Protein AF-A0A3B8ULG8-F1 (afdb_monomer)

Foldseek 3Di:
DFQKAWAWDWDDDPPDTDTDIHIDTPQFADADEAFDKAKFWFFDADPVRHTPLAATWIKMKHFHAKEKAQFADPPKDFDDDPDDQQVQADPVNGGGVAFKIKIKTKMKMATQRDPNYPPFKDAQFQKFKFAQDPSRYTDTDGTFGIKDKPADDDPRIHGHDHGGMIMMMTIDMDTPVCLVGFMWIWGDDDPRTPPRRHTYTHTHDRDDD

Sequence (209 aa):
LKTKKIVDNVTNNNESITRTSEIIYENESSVLDIGDEYEIEDEEKDYRGNVDNKNSYKIKEKYIDSYITRTLPEGMFVTFYSGDESDYLSDDKRTFSEKYSYVIVMLELVNESNEESNMTFITPTVMQIGYFNDDNVFTMYDYRRGGLSGAESIKGHVELPIGSKNTVNLCYIIPDELLDRQLVVAGMISEYDKGAPKVPYFKVKMSAE

Secondary structure (DSSP, 8-state):
---EEEEEEEEEETTEEEEEEEEEEGGGEEEEPTT-EEEEEE--B-TTS-B-TTT-EEEEEEEEEEEEESBPPTT-EE-PPTTHHHHTB-TTSSBB-SSEEEEEEEEEEEE---TT----EE-GGGEEEEEE-TTS-EEEEEE--EEEESS-EETTEEE--TT-EEEEEEEEEEEGGGTTS-EEEEEPPPTT-TT--SEEEEE------

pLDDT: mean 75.75, std 17.94, range [32.97, 94.69]

Radius of gyration: 17.82 Å; Cα contacts (8 Å, |Δi|>4): 470; chains: 1; bounding box: 42×39×56 Å

Nearest PDB structures (foldseek):
  4lhu-assembly1_G  TM=2.349E-01  e=3.964E-01  Homo sapiens
  4z7i-assembly2_B  TM=2.668E-01  e=5.159E-01  Homo sapiens
  4k3d-assembly1_H  TM=1.855E-01  e=7.077E-01  Bos taurus
  7v4t-assembly1_A  TM=2.231E-01  e=6.042E-01  Alphavirus M1

Solvent-accessible surface area (backbone atoms only — not comparable to full-atom values): 11667 Å² total; per-residue (Å²): 130,89,52,70,21,43,34,53,47,70,50,82,50,106,85,51,83,46,81,41,75,43,76,46,39,70,93,40,49,38,77,35,52,72,69,39,73,49,75,50,45,34,69,39,58,43,102,86,69,46,80,31,56,43,77,15,41,29,40,38,39,30,35,64,48,46,42,70,38,44,57,63,60,87,93,51,53,69,64,78,65,88,56,75,68,58,75,31,39,42,96,85,68,43,33,37,80,52,69,41,31,36,41,38,40,34,36,37,39,32,26,68,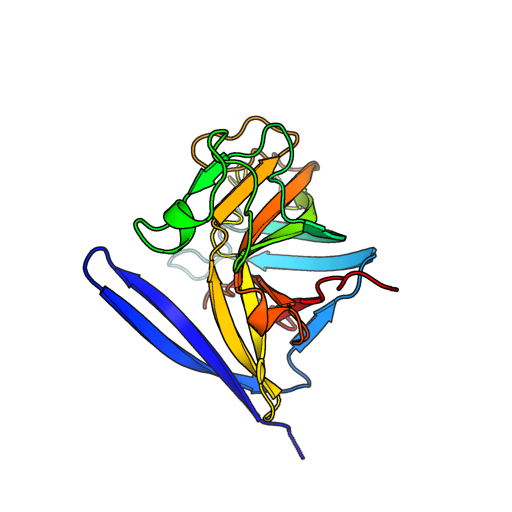31,57,93,66,26,69,60,38,62,48,62,75,70,53,31,30,35,27,31,61,47,100,73,61,24,47,43,68,73,48,60,53,33,27,47,42,58,82,45,74,63,63,94,73,28,39,60,39,43,66,79,34,73,45,46,39,34,40,28,32,82,40,51,53,86,54,70,82,48,70,39,30,37,30,61,66,81,58,100,68,49,48,80,68,77,37,59,51,27,41,51,52,44,69,82,74,132

Mean predicted aligned error: 9.9 Å

Structure (mmCIF, N/CA/C/O backbone):
data_AF-A0A3B8ULG8-F1
#
_entry.id   AF-A0A3B8ULG8-F1
#
loop_
_atom_site.group_PDB
_atom_site.id
_atom_site.type_symbol
_atom_site.label_atom_id
_atom_site.label_alt_id
_atom_site.label_comp_id
_atom_site.label_asym_id
_atom_site.label_entity_id
_atom_site.label_seq_id
_atom_site.pdbx_PDB_ins_code
_atom_site.Cartn_x
_atom_site.Cartn_y
_atom_site.Cartn_z
_atom_site.occupancy
_atom_site.B_iso_or_equiv
_atom_site.auth_seq_id
_atom_site.auth_comp_id
_atom_site.auth_asym_id
_atom_site.auth_atom_id
_atom_site.pdbx_PDB_model_num
ATOM 1 N N . LEU A 1 1 ? -18.765 -20.193 -16.783 1.00 34.84 1 LEU A N 1
ATOM 2 C CA . LEU A 1 1 ? -19.146 -18.832 -17.219 1.00 34.84 1 LEU A CA 1
ATOM 3 C C . LEU A 1 1 ? -17.944 -17.933 -16.963 1.00 34.84 1 LEU A C 1
ATOM 5 O O . LEU A 1 1 ? -17.277 -18.169 -15.970 1.00 34.84 1 LEU A O 1
ATOM 9 N N . LYS A 1 2 ? -17.631 -16.973 -17.843 1.00 36.06 2 LYS A N 1
ATOM 10 C CA . LYS A 1 2 ? -16.636 -15.937 -17.524 1.00 36.06 2 LYS A CA 1
ATOM 11 C C . LYS A 1 2 ? -17.269 -14.997 -16.497 1.00 36.06 2 LYS A C 1
ATOM 13 O O . LYS A 1 2 ? -18.265 -14.351 -16.825 1.00 36.06 2 LYS A O 1
ATOM 18 N N . THR A 1 3 ? -16.761 -14.996 -15.272 1.00 37.34 3 THR A N 1
ATOM 19 C CA . THR A 1 3 ? -17.252 -14.150 -14.179 1.00 37.34 3 THR A CA 1
ATOM 20 C C . THR A 1 3 ? -16.867 -12.709 -14.481 1.00 37.34 3 THR A C 1
ATOM 22 O O . THR A 1 3 ? -15.683 -12.418 -14.616 1.00 37.34 3 THR A O 1
ATOM 25 N N . LYS A 1 4 ? -17.866 -11.844 -14.681 1.00 38.81 4 LYS A N 1
ATOM 26 C CA . LYS A 1 4 ? -17.688 -10.406 -14.912 1.00 38.81 4 LYS A CA 1
ATOM 27 C C . LYS A 1 4 ? -17.509 -9.721 -13.562 1.00 38.81 4 LYS A C 1
ATOM 29 O O . LYS A 1 4 ? -18.311 -9.939 -12.666 1.00 38.81 4 LYS A O 1
ATOM 34 N N . LYS A 1 5 ? -16.515 -8.867 -13.451 1.00 45.03 5 LYS A N 1
ATOM 35 C CA . LYS A 1 5 ? -16.214 -7.996 -12.316 1.00 45.03 5 LYS A CA 1
ATOM 36 C C . LYS A 1 5 ? -16.311 -6.580 -12.841 1.00 45.03 5 LYS A C 1
ATOM 38 O O . LYS A 1 5 ? -16.001 -6.399 -13.998 1.00 45.03 5 LYS A O 1
ATOM 43 N N . ILE A 1 6 ? -16.761 -5.609 -12.062 1.00 40.12 6 ILE A N 1
ATOM 44 C CA . ILE A 1 6 ? -16.705 -4.182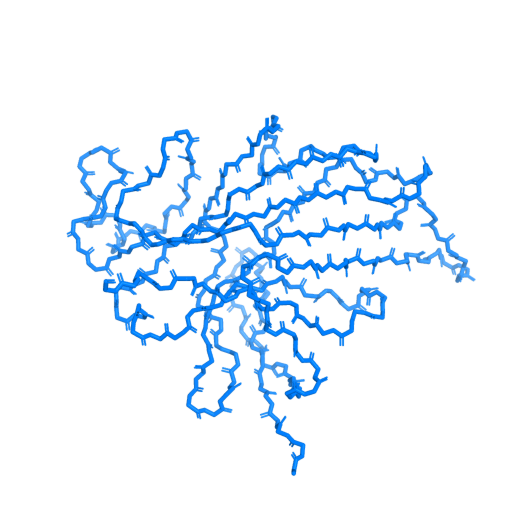 -12.406 1.00 40.12 6 ILE A CA 1
ATOM 45 C C . ILE A 1 6 ? -15.631 -3.511 -11.471 1.00 40.12 6 ILE A C 1
ATOM 47 O O . ILE A 1 6 ? -15.299 -4.119 -10.454 1.00 40.12 6 ILE A O 1
ATOM 51 N N . VAL A 1 7 ? -15.002 -2.368 -11.774 1.00 43.41 7 VAL A N 1
ATOM 52 C CA . VAL A 1 7 ? -13.826 -1.779 -11.091 1.00 43.41 7 VAL A CA 1
ATOM 53 C C . VAL A 1 7 ? -13.917 -0.261 -11.064 1.00 43.41 7 VAL A C 1
ATOM 55 O O . VAL A 1 7 ? -13.602 0.404 -12.035 1.00 43.41 7 VAL A O 1
ATOM 58 N N . ASP A 1 8 ? -14.306 0.343 -9.956 1.00 37.66 8 ASP A N 1
ATOM 59 C CA . ASP A 1 8 ? -14.387 1.805 -9.892 1.00 37.66 8 ASP A CA 1
ATOM 60 C C . ASP A 1 8 ? -13.007 2.504 -9.873 1.00 37.66 8 ASP A C 1
ATOM 62 O O . ASP A 1 8 ? -12.372 2.630 -8.832 1.00 37.66 8 ASP A O 1
ATOM 66 N N . ASN A 1 9 ? -12.561 3.016 -11.019 1.00 42.50 9 ASN A N 1
ATOM 67 C CA . ASN A 1 9 ? -11.494 3.995 -11.172 1.00 42.50 9 ASN A CA 1
ATOM 68 C C . ASN A 1 9 ? -11.933 5.354 -10.631 1.00 42.50 9 ASN A C 1
ATOM 70 O O . ASN A 1 9 ? -13.006 5.860 -10.968 1.00 42.50 9 ASN A O 1
ATOM 74 N N . VAL A 1 10 ? -11.084 5.970 -9.814 1.00 40.50 10 VAL A N 1
ATOM 75 C CA . VAL A 1 10 ? -11.307 7.316 -9.300 1.00 40.50 10 VAL A CA 1
ATOM 76 C C . VAL A 1 10 ? -10.267 8.261 -9.887 1.00 40.50 10 VAL A C 1
ATOM 78 O O . VAL A 1 10 ? -9.064 8.074 -9.721 1.00 40.50 10 VAL A O 1
ATOM 81 N N . THR A 1 11 ? -10.730 9.285 -10.601 1.00 40.97 11 THR A N 1
ATOM 82 C CA . THR A 1 11 ? -9.872 10.374 -11.082 1.00 40.97 11 THR A CA 1
ATOM 83 C C . THR A 1 11 ? -10.035 11.556 -10.136 1.00 40.97 11 THR A C 1
ATOM 85 O O . THR A 1 11 ? -11.148 12.056 -9.943 1.00 40.97 11 THR A O 1
ATOM 88 N N . ASN A 1 12 ? -8.932 11.979 -9.518 1.00 34.16 12 ASN A N 1
ATOM 89 C CA . ASN A 1 12 ? -8.908 13.150 -8.652 1.00 34.16 12 ASN A CA 1
ATOM 90 C C . ASN A 1 12 ? -8.438 14.359 -9.460 1.00 34.16 12 ASN A C 1
ATOM 92 O O . ASN A 1 12 ? -7.248 14.516 -9.727 1.00 34.16 12 ASN A O 1
ATOM 96 N N . ASN A 1 13 ? -9.384 15.212 -9.836 1.00 42.00 13 ASN A N 1
ATOM 97 C CA . ASN A 1 13 ? -9.077 16.542 -10.341 1.00 42.00 13 ASN A CA 1
ATOM 98 C C . ASN A 1 13 ? -9.336 17.512 -9.185 1.00 42.00 13 ASN A C 1
ATOM 100 O O . ASN A 1 13 ? -10.298 17.303 -8.452 1.00 42.00 13 ASN A O 1
ATOM 104 N N . ASN A 1 14 ? -8.527 18.572 -9.044 1.00 43.88 14 ASN A N 1
ATOM 105 C CA . ASN A 1 14 ? -8.512 19.533 -7.916 1.00 43.88 14 ASN A CA 1
ATOM 106 C C . ASN A 1 14 ? -9.874 20.153 -7.495 1.00 43.88 14 ASN A C 1
ATOM 108 O O . ASN A 1 14 ? -9.914 20.937 -6.552 1.00 43.88 14 ASN A O 1
ATOM 112 N N . GLU A 1 15 ? -10.977 19.821 -8.167 1.00 36.66 15 GLU A N 1
ATOM 113 C CA . GLU A 1 15 ? -12.327 20.330 -7.929 1.00 36.66 15 GLU A CA 1
ATOM 114 C C . GLU A 1 15 ? -13.409 19.236 -7.751 1.00 36.66 15 GLU A C 1
ATOM 116 O O . GLU A 1 15 ? -14.497 19.558 -7.277 1.00 36.66 15 GLU A O 1
ATOM 121 N N . SER A 1 16 ? -13.169 17.954 -8.084 1.00 32.97 16 SER A N 1
ATOM 122 C CA . SER A 1 16 ? -14.157 16.875 -7.854 1.00 32.97 16 SER A CA 1
ATOM 123 C C . SER A 1 16 ? -13.584 15.452 -7.953 1.00 32.97 16 SER A C 1
ATOM 125 O O . SER A 1 16 ? -12.666 15.182 -8.728 1.00 32.97 16 SER A O 1
ATOM 127 N N . ILE A 1 17 ? -14.184 14.529 -7.191 1.00 41.81 17 ILE A N 1
ATOM 128 C CA . ILE A 1 17 ? -13.933 13.082 -7.262 1.00 41.81 17 ILE A CA 1
ATOM 129 C C . ILE A 1 17 ? -14.889 12.486 -8.302 1.00 41.81 17 ILE A C 1
ATOM 131 O O . ILE A 1 17 ? -16.102 12.476 -8.086 1.00 41.81 17 ILE A O 1
ATOM 135 N N . THR A 1 18 ? -14.361 11.963 -9.409 1.00 33.53 18 THR A N 1
ATOM 136 C CA . THR A 1 18 ? -15.160 11.203 -10.388 1.00 33.53 18 THR A CA 1
ATOM 137 C C . THR A 1 18 ? -14.935 9.707 -10.165 1.00 33.53 18 THR A C 1
ATOM 139 O O . THR A 1 18 ? -13.788 9.277 -10.181 1.00 33.53 18 THR A O 1
ATOM 142 N N . ARG A 1 19 ? -16.005 8.927 -9.939 1.00 42.66 19 ARG A N 1
ATOM 143 C CA . ARG A 1 19 ? -15.983 7.453 -9.793 1.00 42.66 19 ARG A CA 1
ATOM 144 C C . ARG A 1 19 ? -16.428 6.800 -11.111 1.00 42.66 19 ARG A C 1
ATOM 146 O O . ARG A 1 19 ? -17.481 7.166 -11.628 1.00 42.66 19 ARG A O 1
ATOM 153 N N . THR A 1 20 ? -15.654 5.865 -11.657 1.00 41.06 20 THR A N 1
ATOM 154 C CA . THR A 1 20 ? -15.884 5.227 -12.970 1.00 41.06 20 THR A CA 1
ATOM 155 C C . THR A 1 20 ? -15.655 3.723 -12.926 1.00 41.06 20 THR A C 1
ATOM 157 O O . THR A 1 20 ? -14.534 3.307 -12.728 1.00 41.06 20 THR A O 1
ATOM 160 N N . SER A 1 21 ? -16.661 2.896 -13.187 1.00 42.59 21 SER A N 1
ATOM 161 C CA . SER A 1 21 ? -16.566 1.433 -13.080 1.00 42.59 21 SER A CA 1
ATOM 162 C C . SER A 1 21 ? -16.027 0.750 -14.369 1.00 42.59 21 SER A C 1
ATOM 164 O O . SER A 1 21 ? -16.680 0.780 -15.405 1.00 42.59 21 SER A O 1
ATOM 166 N N . GLU A 1 22 ? -14.849 0.124 -14.336 1.00 46.97 22 GLU A N 1
ATOM 167 C CA . GLU A 1 22 ? -14.191 -0.747 -15.338 1.00 46.97 22 GLU A CA 1
ATOM 168 C C . GLU A 1 22 ? -14.647 -2.213 -15.197 1.00 46.97 22 GLU A C 1
ATOM 170 O O . GLU A 1 22 ? -15.422 -2.460 -14.311 1.00 46.97 22 GLU A O 1
ATOM 175 N N . ILE A 1 23 ? -14.311 -3.193 -16.049 1.00 49.47 23 ILE A N 1
ATOM 176 C CA . ILE A 1 23 ? -14.718 -4.604 -15.870 1.00 49.47 23 ILE A CA 1
ATOM 177 C C . ILE A 1 23 ? -13.501 -5.538 -15.771 1.00 49.47 23 ILE A C 1
ATOM 179 O O . ILE A 1 23 ? -12.743 -5.600 -16.725 1.00 49.47 23 ILE A O 1
ATOM 183 N N . ILE A 1 24 ? -13.336 -6.309 -14.685 1.00 51.69 24 ILE A N 1
ATOM 184 C CA . ILE A 1 24 ? -12.311 -7.371 -14.551 1.00 51.69 24 ILE A CA 1
ATOM 185 C C . ILE A 1 24 ? -12.944 -8.754 -14.778 1.00 51.69 24 ILE A C 1
ATOM 187 O O . ILE A 1 24 ? -14.145 -8.938 -14.627 1.00 51.69 24 ILE A O 1
ATOM 191 N N . TYR A 1 25 ? -12.179 -9.774 -15.135 1.00 49.75 25 TYR A N 1
ATOM 192 C CA . TYR A 1 25 ? -12.651 -11.159 -15.057 1.00 49.75 25 TYR A CA 1
ATOM 193 C C . TYR A 1 25 ? -11.848 -11.944 -14.003 1.00 49.75 25 TYR A C 1
ATOM 195 O O . TYR A 1 25 ? -10.688 -11.639 -13.761 1.00 49.75 25 TYR A O 1
ATOM 203 N N . GLU A 1 26 ? -12.424 -12.956 -13.337 1.00 45.62 26 GLU A N 1
ATOM 204 C CA . GLU A 1 26 ? -11.723 -13.765 -12.298 1.00 45.62 26 GLU A CA 1
ATOM 205 C C . GLU A 1 26 ? -10.384 -14.349 -12.786 1.00 45.62 26 GLU A C 1
ATOM 207 O O . GLU A 1 26 ? -9.417 -14.479 -12.041 1.00 45.62 26 GLU A O 1
ATOM 212 N N . ASN A 1 27 ? -10.311 -14.673 -14.073 1.00 42.31 27 ASN A N 1
ATOM 213 C CA . ASN A 1 27 ? -9.114 -15.152 -14.754 1.00 42.31 27 ASN A CA 1
ATOM 214 C C . ASN A 1 27 ? -8.073 -14.049 -15.043 1.00 42.31 27 ASN A C 1
ATOM 216 O O . ASN A 1 27 ? -6.985 -14.388 -15.502 1.00 42.31 27 ASN A O 1
ATOM 220 N N . GLU A 1 28 ? -8.382 -12.787 -14.746 1.00 49.41 28 GLU A N 1
ATOM 221 C CA . GLU A 1 28 ? -7.594 -11.566 -14.982 1.00 49.41 28 GLU A CA 1
ATOM 222 C C . GLU A 1 28 ? -7.218 -10.838 -13.673 1.00 49.41 28 GLU A C 1
ATOM 224 O O . GLU A 1 28 ? -6.620 -9.772 -13.716 1.00 49.41 28 GLU A O 1
ATOM 229 N N . SER A 1 29 ? -7.522 -11.399 -12.493 1.00 56.12 29 SER A N 1
ATOM 230 C CA . SER A 1 29 ? -7.038 -10.887 -11.197 1.00 56.12 29 SER A CA 1
ATOM 231 C C . SER A 1 29 ? -6.194 -11.925 -10.457 1.00 56.12 29 SER A C 1
ATOM 233 O O . SER A 1 29 ? -6.584 -13.091 -10.394 1.00 56.12 29 SER A O 1
ATOM 235 N N . SER A 1 30 ? -5.065 -11.505 -9.882 1.00 64.75 30 SER A N 1
ATOM 236 C CA . SER A 1 30 ? -4.257 -12.320 -8.970 1.00 64.75 30 SER A CA 1
ATOM 237 C C . SER A 1 30 ? -4.507 -11.798 -7.566 1.00 64.75 30 SER A C 1
ATOM 239 O O . SER A 1 30 ? -4.044 -10.715 -7.221 1.00 64.75 30 SER A O 1
ATOM 241 N N . VAL A 1 31 ? -5.274 -12.538 -6.767 1.00 73.25 31 VAL A N 1
ATOM 242 C CA . VAL A 1 31 ? -5.298 -12.294 -5.322 1.00 73.25 31 VAL A CA 1
ATOM 243 C C . VAL A 1 31 ? -4.016 -12.895 -4.767 1.00 73.25 31 VAL A C 1
ATOM 245 O O . VAL A 1 31 ? -3.783 -14.086 -4.955 1.00 73.25 31 VAL A O 1
ATOM 248 N N . LEU A 1 32 ? -3.180 -12.050 -4.174 1.00 75.31 32 LEU A N 1
ATOM 249 C CA . LEU A 1 32 ? -1.870 -12.407 -3.649 1.00 75.31 32 LEU A CA 1
ATOM 250 C C . LEU A 1 32 ? -1.957 -12.545 -2.133 1.00 75.31 32 LEU A C 1
ATOM 252 O O . LEU A 1 32 ? -2.458 -11.647 -1.442 1.00 75.31 32 LEU A O 1
ATOM 256 N N . ASP A 1 33 ? -1.459 -13.666 -1.634 1.00 82.38 33 ASP A N 1
ATOM 257 C CA . ASP A 1 33 ? -1.311 -13.940 -0.213 1.00 82.38 33 ASP A CA 1
ATOM 258 C C . ASP A 1 33 ? 0.067 -13.467 0.283 1.00 82.38 33 ASP A C 1
ATOM 260 O O . ASP A 1 33 ? 0.973 -13.126 -0.483 1.00 82.38 33 ASP A O 1
ATOM 264 N N . ILE A 1 34 ? 0.231 -13.411 1.604 1.00 85.06 34 ILE A N 1
ATOM 265 C CA . ILE A 1 34 ? 1.506 -13.041 2.221 1.00 85.06 34 ILE A CA 1
ATOM 266 C C . ILE A 1 34 ? 2.615 -13.997 1.758 1.00 85.06 34 ILE A C 1
ATOM 268 O O . ILE A 1 34 ? 2.506 -15.215 1.897 1.00 85.06 34 ILE A O 1
ATOM 272 N N . GLY A 1 35 ? 3.716 -13.421 1.282 1.00 82.69 35 GLY A N 1
ATOM 273 C CA . GLY A 1 35 ? 4.875 -14.117 0.737 1.00 82.69 35 GLY A CA 1
ATOM 274 C C . GLY A 1 35 ? 4.920 -14.135 -0.789 1.00 82.69 35 GLY A C 1
ATOM 275 O O . GLY A 1 35 ? 6.006 -14.362 -1.331 1.00 82.69 35 GLY A O 1
ATOM 276 N N . ASP A 1 36 ? 3.799 -13.861 -1.461 1.00 83.88 36 ASP A N 1
ATOM 277 C CA . ASP A 1 36 ? 3.734 -13.825 -2.919 1.00 83.88 36 ASP A CA 1
ATOM 278 C C . ASP A 1 36 ? 4.517 -12.642 -3.499 1.00 83.88 36 ASP A C 1
ATOM 280 O O . ASP A 1 36 ? 4.688 -11.587 -2.877 1.00 83.88 36 ASP A O 1
ATOM 284 N N . GLU A 1 37 ? 4.990 -12.837 -4.728 1.00 83.69 37 GLU A N 1
ATOM 285 C CA . GLU A 1 37 ? 5.768 -11.865 -5.487 1.00 83.69 37 GLU A CA 1
ATOM 286 C C . GLU A 1 37 ? 5.020 -11.491 -6.770 1.00 83.69 37 GLU A C 1
ATOM 288 O O . GLU A 1 37 ? 4.382 -12.330 -7.412 1.00 83.69 37 GLU A O 1
ATOM 293 N N . TYR A 1 38 ? 5.113 -10.223 -7.146 1.00 79.44 38 TYR A N 1
ATOM 294 C CA . TYR A 1 38 ? 4.516 -9.649 -8.340 1.00 79.44 38 TYR A CA 1
ATOM 295 C C . TYR A 1 38 ? 5.533 -8.768 -9.057 1.00 79.44 38 TYR A C 1
ATOM 297 O O . TYR A 1 38 ? 6.438 -8.216 -8.439 1.00 79.44 38 TYR A O 1
ATOM 305 N N . GLU A 1 39 ? 5.400 -8.648 -10.370 1.00 81.75 39 GLU A N 1
ATOM 306 C CA . GLU A 1 39 ? 6.287 -7.837 -11.192 1.00 81.75 39 GLU A CA 1
ATOM 307 C C . GLU A 1 39 ? 5.452 -6.837 -11.988 1.00 81.75 39 GLU A C 1
ATOM 309 O O . GLU A 1 39 ? 4.480 -7.213 -12.647 1.00 81.75 39 GLU A O 1
ATOM 314 N N . ILE A 1 40 ? 5.838 -5.567 -11.898 1.00 78.31 40 ILE A N 1
ATOM 315 C CA . ILE A 1 40 ? 5.293 -4.464 -12.682 1.00 78.31 40 ILE A CA 1
ATOM 316 C C . ILE A 1 40 ? 6.354 -4.078 -13.705 1.00 78.31 40 ILE A C 1
ATOM 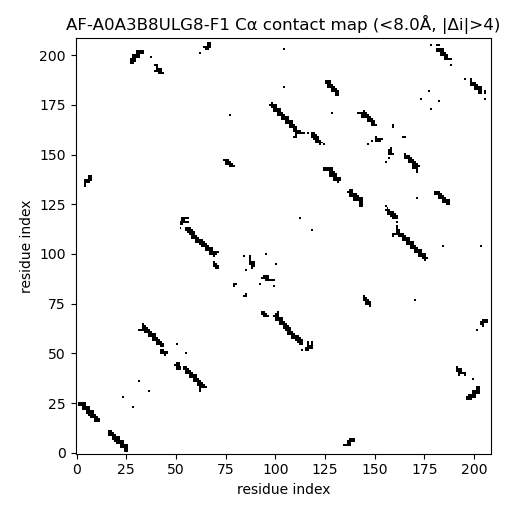318 O O . ILE A 1 40 ? 7.484 -3.756 -13.332 1.00 78.31 40 ILE A O 1
ATOM 322 N N . GLU A 1 41 ? 5.982 -4.081 -14.979 1.00 80.19 41 GLU A N 1
ATOM 323 C CA . GLU A 1 41 ? 6.838 -3.651 -16.079 1.00 80.19 41 GLU A CA 1
ATOM 324 C C . GLU A 1 41 ? 6.082 -2.653 -16.961 1.00 80.19 41 GLU A C 1
ATOM 326 O O . GLU A 1 41 ? 4.939 -2.890 -17.361 1.00 80.19 41 GLU A O 1
ATOM 331 N N . ASP A 1 42 ? 6.740 -1.541 -17.268 1.00 79.00 42 ASP A N 1
ATOM 332 C CA . ASP A 1 42 ? 6.273 -0.540 -18.219 1.00 79.00 42 ASP A CA 1
ATOM 333 C C . ASP A 1 42 ? 7.353 -0.299 -19.274 1.00 79.00 42 ASP A C 1
ATOM 335 O O . ASP A 1 42 ? 8.532 -0.100 -18.961 1.00 79.00 42 ASP A O 1
ATOM 339 N N . GLU A 1 43 ? 6.936 -0.328 -20.537 1.00 83.44 43 GLU A N 1
ATOM 340 C CA . GLU A 1 43 ? 7.799 -0.106 -21.695 1.00 83.44 43 GLU A CA 1
ATOM 341 C C . GLU A 1 43 ? 7.289 1.118 -22.447 1.00 83.44 43 GLU A C 1
ATOM 343 O O . GLU A 1 43 ? 6.465 1.018 -23.367 1.00 83.44 43 GLU A O 1
ATOM 348 N N . GLU A 1 44 ? 7.804 2.282 -22.062 1.00 82.44 44 GLU A N 1
ATOM 349 C CA . GLU A 1 44 ? 7.468 3.529 -22.729 1.00 82.44 44 GLU A CA 1
ATOM 350 C C . GLU A 1 44 ? 8.017 3.520 -24.159 1.00 82.44 44 GLU A C 1
ATOM 352 O O . GLU A 1 44 ? 9.096 2.989 -24.442 1.00 82.44 44 GLU A O 1
ATOM 357 N N . LYS A 1 45 ? 7.266 4.110 -25.092 1.00 84.31 45 LYS A N 1
ATOM 358 C CA . LYS A 1 45 ? 7.691 4.255 -26.485 1.00 84.31 45 LYS A CA 1
ATOM 359 C C . LYS A 1 45 ? 7.818 5.716 -26.862 1.00 84.31 45 LYS A C 1
ATOM 361 O O . LYS A 1 45 ? 6.941 6.524 -26.571 1.00 84.31 45 LYS A O 1
ATOM 366 N N . ASP A 1 46 ? 8.880 6.033 -27.592 1.00 84.62 46 ASP A N 1
ATOM 367 C CA . ASP A 1 46 ? 9.057 7.348 -28.188 1.00 84.62 46 ASP A CA 1
ATOM 368 C C . ASP A 1 46 ? 7.989 7.627 -29.268 1.00 84.62 46 ASP A C 1
ATOM 370 O O . ASP A 1 46 ? 7.246 6.752 -29.723 1.00 84.62 46 ASP A O 1
ATOM 374 N N . TYR A 1 47 ? 7.945 8.868 -29.758 1.00 83.56 47 TYR A N 1
ATOM 375 C CA . TYR A 1 47 ? 7.015 9.284 -30.818 1.00 83.56 47 TYR A CA 1
ATOM 376 C C . TYR A 1 47 ? 7.190 8.535 -32.156 1.00 83.56 47 TYR A C 1
ATOM 378 O O . TYR A 1 47 ? 6.385 8.714 -33.072 1.00 83.56 47 TYR A O 1
ATOM 386 N N . ARG A 1 48 ? 8.256 7.740 -32.311 1.00 88.69 48 ARG A N 1
ATOM 387 C CA . ARG A 1 48 ? 8.538 6.899 -33.484 1.00 88.69 48 ARG A CA 1
ATOM 388 C C . ARG A 1 48 ? 8.177 5.431 -33.240 1.00 88.69 48 ARG A C 1
ATOM 390 O O . ARG A 1 48 ? 8.297 4.633 -34.168 1.00 88.69 48 ARG A O 1
ATOM 397 N N . GLY A 1 49 ? 7.722 5.083 -32.036 1.00 85.44 49 GLY A N 1
ATOM 398 C CA . GLY A 1 49 ? 7.354 3.731 -31.631 1.00 85.44 49 GLY A CA 1
ATOM 399 C C . GLY A 1 49 ? 8.529 2.856 -31.187 1.00 85.44 49 GLY A C 1
ATOM 400 O O . GLY A 1 49 ? 8.329 1.650 -31.028 1.00 85.44 49 GLY A O 1
ATOM 401 N N . ASN A 1 50 ? 9.728 3.418 -31.001 1.00 89.56 50 ASN A N 1
ATOM 402 C CA . AS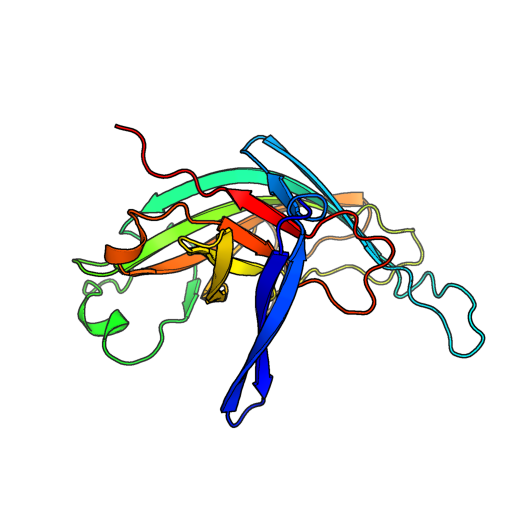N A 1 50 ? 10.860 2.693 -30.414 1.00 89.56 50 ASN A CA 1
ATOM 403 C C . ASN A 1 50 ? 10.750 2.709 -28.894 1.00 89.56 50 ASN A C 1
ATOM 405 O O . ASN A 1 50 ? 10.225 3.665 -28.334 1.00 89.56 50 ASN A O 1
ATOM 409 N N . VAL A 1 51 ? 11.294 1.688 -28.236 1.00 87.50 51 VAL A N 1
ATOM 410 C CA . VAL A 1 51 ? 11.359 1.652 -26.771 1.00 87.50 51 VAL A CA 1
ATOM 411 C C . VAL A 1 51 ? 12.209 2.815 -26.260 1.00 87.50 51 VAL A C 1
ATOM 413 O O . VAL A 1 51 ? 13.353 2.991 -26.685 1.00 87.50 51 VAL A O 1
ATOM 416 N N . ASP A 1 52 ? 11.640 3.596 -25.349 1.00 88.00 52 ASP A N 1
ATOM 417 C CA . ASP A 1 52 ? 12.344 4.589 -24.554 1.00 88.00 52 ASP A CA 1
ATOM 418 C C . ASP A 1 52 ? 12.810 3.943 -23.245 1.00 88.00 52 ASP A C 1
ATOM 420 O O . ASP A 1 52 ? 12.116 3.943 -22.223 1.00 88.00 52 ASP A O 1
ATOM 424 N N . ASN A 1 53 ? 14.020 3.381 -23.277 1.00 87.25 53 ASN A N 1
ATOM 425 C CA . ASN A 1 53 ? 14.629 2.720 -22.120 1.00 87.25 53 ASN A CA 1
ATOM 426 C C . ASN A 1 53 ? 14.741 3.639 -20.895 1.00 87.25 53 ASN A C 1
ATOM 428 O O . ASN A 1 53 ? 14.766 3.140 -19.770 1.00 87.25 53 ASN A O 1
ATOM 432 N N . LYS A 1 54 ? 14.811 4.962 -21.101 1.00 89.31 54 LYS A N 1
ATOM 433 C CA . LYS A 1 54 ? 14.997 5.929 -20.015 1.00 89.31 54 LYS A CA 1
ATOM 434 C C . LYS A 1 54 ? 13.763 6.089 -19.148 1.00 89.31 54 LYS A C 1
ATOM 436 O O . LYS A 1 54 ? 13.908 6.357 -17.957 1.00 89.31 54 LYS A O 1
ATOM 441 N N . ASN A 1 55 ? 12.582 5.953 -19.736 1.00 84.12 55 ASN A N 1
ATOM 442 C CA . ASN A 1 55 ? 11.328 6.096 -19.002 1.00 84.12 55 ASN A CA 1
ATOM 443 C C . ASN A 1 55 ? 10.671 4.738 -18.712 1.00 84.12 55 ASN A C 1
ATOM 445 O O . ASN A 1 55 ? 9.857 4.639 -17.802 1.00 84.12 55 ASN A O 1
ATOM 449 N N . SER A 1 56 ? 11.099 3.679 -19.406 1.00 85.31 56 SER A N 1
ATOM 450 C CA . SER A 1 56 ? 10.720 2.301 -19.084 1.00 85.31 56 SER A CA 1
ATOM 451 C C . SER A 1 56 ? 11.226 1.886 -17.696 1.00 85.31 56 SER A C 1
ATOM 453 O O . SER A 1 56 ? 12.334 2.259 -17.281 1.00 85.31 56 SER A O 1
ATOM 455 N N . TYR A 1 57 ? 10.446 1.067 -16.991 1.00 86.00 57 TYR A N 1
ATOM 456 C CA . TYR A 1 57 ? 10.792 0.581 -15.656 1.00 86.00 57 TYR A CA 1
ATOM 457 C C . TYR A 1 57 ? 10.332 -0.856 -15.414 1.00 86.00 57 TYR A C 1
ATOM 459 O O . TYR A 1 57 ? 9.397 -1.353 -16.037 1.00 86.00 57 TYR A O 1
ATOM 467 N N . LYS A 1 58 ? 10.996 -1.514 -14.461 1.00 87.69 58 LYS A N 1
ATOM 468 C CA . LYS A 1 58 ? 10.637 -2.842 -13.966 1.00 87.69 58 LYS A CA 1
ATOM 469 C C . LYS A 1 58 ? 10.823 -2.898 -12.454 1.00 87.69 58 LYS A C 1
ATOM 471 O O . LYS A 1 58 ? 11.940 -2.756 -11.952 1.00 87.69 58 LYS A O 1
ATOM 476 N N . ILE A 1 59 ? 9.728 -3.096 -11.729 1.00 86.38 59 ILE A N 1
ATOM 477 C CA . ILE A 1 59 ? 9.707 -3.187 -10.268 1.00 86.38 59 ILE A CA 1
ATOM 478 C C . ILE A 1 59 ? 9.161 -4.548 -9.867 1.00 86.38 59 ILE A C 1
ATOM 480 O O . ILE A 1 59 ? 8.064 -4.939 -10.263 1.00 86.38 59 ILE A O 1
ATOM 484 N N . LYS A 1 60 ? 9.916 -5.250 -9.028 1.00 87.50 60 LYS A N 1
ATOM 485 C CA . LYS A 1 60 ? 9.450 -6.465 -8.375 1.00 87.50 60 LYS A CA 1
ATOM 486 C C . LYS A 1 60 ? 8.952 -6.129 -6.976 1.00 87.50 60 LYS A C 1
ATOM 488 O O . LYS A 1 60 ? 9.676 -5.532 -6.183 1.00 87.50 60 LYS A O 1
ATOM 493 N N . GLU A 1 61 ? 7.731 -6.539 -6.674 1.00 86.44 61 GLU A N 1
ATOM 494 C CA . GLU A 1 61 ? 7.074 -6.349 -5.388 1.00 86.44 61 GLU A CA 1
ATOM 495 C C . GLU A 1 61 ? 6.895 -7.690 -4.685 1.00 86.44 61 GLU A C 1
ATOM 497 O O . GLU A 1 61 ? 6.511 -8.686 -5.293 1.00 86.44 61 GLU A O 1
ATOM 502 N N . LYS A 1 62 ? 7.138 -7.723 -3.382 1.00 88.25 62 LYS A N 1
ATOM 503 C CA . LYS A 1 62 ? 6.859 -8.875 -2.533 1.00 88.25 62 LYS A CA 1
ATOM 504 C C . LYS A 1 62 ? 5.942 -8.466 -1.404 1.00 88.25 62 LYS A C 1
ATOM 506 O O . LYS A 1 62 ? 6.253 -7.535 -0.657 1.00 88.25 62 LYS A O 1
ATOM 511 N N . TYR A 1 63 ? 4.847 -9.197 -1.244 1.00 89.00 63 TYR A N 1
ATOM 512 C CA . TYR A 1 63 ? 3.924 -8.967 -0.149 1.00 89.00 63 TYR A CA 1
ATOM 513 C C . TYR A 1 63 ? 4.483 -9.562 1.142 1.00 89.00 63 TYR A C 1
ATOM 515 O O . TYR A 1 63 ? 4.548 -10.778 1.297 1.00 89.00 63 TYR A O 1
ATOM 523 N N . ILE A 1 64 ? 4.934 -8.712 2.065 1.00 92.44 64 ILE A N 1
ATOM 524 C CA . ILE A 1 64 ? 5.649 -9.162 3.263 1.00 92.44 64 ILE A CA 1
ATOM 525 C C . ILE A 1 64 ? 4.692 -9.564 4.374 1.00 92.44 64 ILE A C 1
ATOM 527 O O . ILE A 1 64 ? 4.853 -10.642 4.935 1.00 92.44 64 ILE A O 1
ATOM 531 N N . ASP A 1 65 ? 3.743 -8.695 4.718 1.00 93.69 65 ASP A N 1
ATOM 532 C CA . ASP A 1 65 ? 2.749 -8.934 5.766 1.00 93.69 65 ASP A CA 1
ATOM 533 C C . ASP A 1 65 ? 1.708 -7.801 5.762 1.00 93.69 65 ASP A C 1
ATOM 535 O O . ASP A 1 65 ? 1.873 -6.764 5.110 1.00 93.69 65 ASP A O 1
ATOM 539 N N . SER A 1 66 ? 0.634 -7.968 6.524 1.00 93.56 66 SER A N 1
ATOM 540 C CA . SER A 1 66 ? -0.281 -6.879 6.859 1.00 93.56 66 SER A CA 1
ATOM 541 C C . SER A 1 66 ? -0.946 -7.103 8.207 1.00 93.56 66 SER A C 1
ATOM 543 O O . SER A 1 66 ? -0.984 -8.221 8.718 1.00 93.56 66 SER A O 1
ATOM 545 N N . TYR A 1 67 ? -1.471 -6.033 8.793 1.00 93.69 67 TYR A N 1
ATOM 546 C CA . TYR A 1 67 ? -2.208 -6.114 10.047 1.00 93.69 67 TYR A CA 1
ATOM 547 C C . TYR A 1 67 ? -3.135 -4.915 10.236 1.00 93.69 67 TYR A C 1
ATOM 549 O O . TYR A 1 67 ? -2.967 -3.861 9.619 1.00 93.69 67 TYR A O 1
ATOM 557 N N . ILE A 1 68 ? -4.102 -5.088 11.135 1.00 94.50 68 ILE A N 1
ATOM 558 C CA . ILE A 1 68 ? -5.040 -4.053 11.565 1.00 94.50 68 ILE A CA 1
ATOM 559 C C . I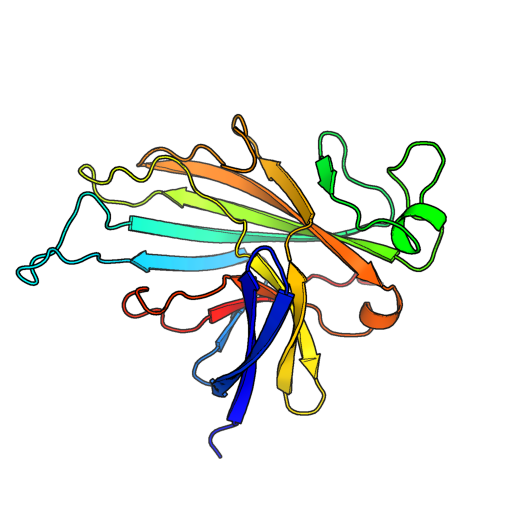LE A 1 68 ? -4.634 -3.594 12.969 1.00 94.50 68 ILE A C 1
ATOM 561 O O . ILE A 1 68 ? -4.311 -4.413 13.829 1.00 94.50 68 ILE A O 1
ATOM 565 N N . THR A 1 69 ? -4.632 -2.287 13.211 1.00 94.69 69 THR A N 1
ATOM 566 C CA . THR A 1 69 ? -4.319 -1.697 14.520 1.00 94.69 69 THR A CA 1
ATOM 567 C C . THR A 1 69 ? -5.139 -0.436 14.748 1.00 94.69 69 THR A C 1
ATOM 569 O O . THR A 1 69 ? -5.442 0.291 13.810 1.00 94.69 69 THR A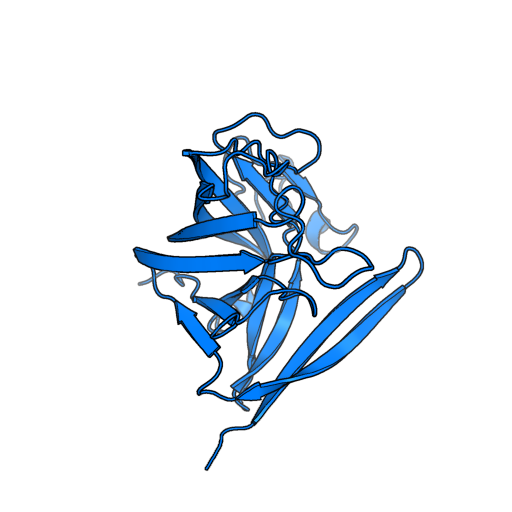 O 1
ATOM 572 N N . ARG A 1 70 ? -5.459 -0.121 16.004 1.00 94.12 70 ARG A N 1
ATOM 573 C CA . ARG A 1 70 ? -6.050 1.178 16.361 1.00 94.12 70 ARG A CA 1
ATOM 574 C C . ARG A 1 70 ? -5.015 2.265 16.615 1.00 94.12 70 ARG A C 1
ATOM 576 O O . ARG A 1 70 ? -5.378 3.432 16.631 1.00 94.12 70 ARG A O 1
ATOM 583 N N . THR A 1 71 ? -3.745 1.904 16.787 1.00 93.81 71 THR A N 1
ATOM 584 C CA . THR A 1 71 ? -2.658 2.850 17.063 1.00 93.81 71 THR A CA 1
ATOM 585 C C . THR A 1 71 ? -1.707 2.917 15.880 1.00 93.81 71 THR A C 1
ATOM 587 O O . THR A 1 71 ? -1.154 1.898 15.460 1.00 93.81 71 THR A O 1
ATOM 590 N N . LEU A 1 72 ? -1.491 4.128 15.372 1.00 90.94 72 LEU A N 1
ATOM 591 C CA . LEU A 1 72 ? -0.590 4.404 14.266 1.00 90.94 72 LEU A CA 1
ATOM 592 C C . LEU A 1 72 ? 0.848 3.984 14.626 1.00 90.94 72 LEU A C 1
ATOM 594 O O . LEU A 1 72 ? 1.358 4.433 15.663 1.00 90.94 72 LEU A O 1
ATOM 598 N N . PRO A 1 73 ? 1.543 3.198 13.781 1.00 88.94 73 PRO A N 1
ATOM 599 C CA . PRO A 1 73 ? 2.929 2.801 14.027 1.00 88.94 73 PRO A CA 1
ATOM 600 C C . PRO A 1 73 ? 3.878 3.994 14.174 1.00 88.94 73 PRO A C 1
ATOM 602 O O . PRO A 1 73 ? 3.736 5.013 13.487 1.00 88.94 73 PRO A O 1
ATOM 605 N N . GLU A 1 74 ? 4.842 3.888 15.089 1.00 86.44 74 GLU A N 1
ATOM 606 C CA . GLU A 1 74 ? 5.836 4.938 15.348 1.00 86.44 74 GLU A CA 1
ATOM 607 C C . GLU A 1 74 ? 6.576 5.357 14.064 1.00 86.44 74 GLU A C 1
ATOM 609 O O . GLU A 1 74 ? 6.818 4.545 13.174 1.00 86.44 74 GLU A O 1
ATOM 614 N N . GLY A 1 75 ? 6.877 6.652 13.934 1.00 82.94 75 GLY A N 1
ATOM 615 C CA . GLY A 1 75 ? 7.546 7.217 12.754 1.00 82.94 75 GLY A CA 1
ATOM 616 C C . GLY A 1 75 ? 6.661 7.386 11.513 1.00 82.94 75 GLY A C 1
ATOM 617 O O . GLY A 1 75 ? 7.064 8.066 10.573 1.00 82.94 75 GLY A O 1
ATOM 618 N N . MET A 1 76 ? 5.448 6.826 11.500 1.00 84.75 76 MET A N 1
ATOM 619 C CA . MET A 1 76 ? 4.518 6.980 10.385 1.00 84.75 76 MET A CA 1
ATOM 620 C C . MET A 1 76 ? 3.751 8.308 10.456 1.00 84.75 76 MET A C 1
ATOM 622 O O . MET A 1 76 ? 3.317 8.735 11.530 1.00 84.75 76 MET A O 1
ATOM 626 N N . PHE A 1 77 ? 3.547 8.926 9.290 1.00 79.56 77 PHE A N 1
ATOM 627 C CA . PHE A 1 77 ? 2.733 10.130 9.109 1.00 79.56 77 PHE A CA 1
ATOM 628 C C . PHE A 1 77 ? 1.535 9.821 8.213 1.00 79.56 77 PHE A C 1
ATOM 630 O O . PHE A 1 77 ? 1.686 9.170 7.178 1.00 79.56 77 PHE A O 1
ATOM 637 N N . VAL A 1 78 ? 0.353 10.295 8.612 1.00 81.75 78 VAL A N 1
ATOM 638 C CA . VAL A 1 78 ? -0.924 10.020 7.940 1.00 81.75 78 VAL A CA 1
ATOM 639 C C . VAL A 1 78 ? -1.700 11.315 7.733 1.00 81.75 78 VAL A C 1
ATOM 641 O O . VAL A 1 78 ? -1.695 12.196 8.592 1.00 81.75 78 VAL A O 1
ATOM 644 N N . THR A 1 79 ? -2.364 11.423 6.584 1.00 80.62 79 THR A N 1
ATOM 645 C CA . THR A 1 79 ? -3.307 12.507 6.290 1.00 80.62 79 THR A CA 1
ATOM 646 C C . THR A 1 79 ? -4.725 12.074 6.652 1.00 80.62 79 THR A C 1
ATOM 648 O O . THR A 1 79 ? -5.276 11.160 6.036 1.00 80.62 79 THR A O 1
ATOM 651 N N . PHE A 1 80 ? -5.315 12.759 7.627 1.00 80.62 80 PHE A N 1
ATOM 652 C CA . PHE A 1 80 ? -6.709 12.584 8.034 1.00 80.62 80 PHE A CA 1
ATOM 653 C C . PHE A 1 80 ? -7.614 13.490 7.197 1.00 80.62 80 PHE A C 1
ATOM 655 O O . PHE A 1 80 ? -7.248 14.640 6.926 1.00 80.62 80 PHE A O 1
ATOM 662 N N . TYR A 1 81 ? -8.790 13.006 6.799 1.00 74.56 81 TYR A N 1
ATOM 663 C CA . TYR A 1 81 ? -9.815 13.899 6.262 1.00 74.56 81 TYR A CA 1
ATOM 664 C C . TYR A 1 81 ? -10.490 14.620 7.437 1.00 74.56 81 TYR A C 1
ATOM 666 O O . TYR A 1 81 ? -10.737 14.039 8.490 1.00 74.56 81 TYR A O 1
ATOM 674 N N . SER A 1 82 ? -10.718 15.928 7.301 1.00 61.97 82 SER A N 1
ATOM 675 C CA . SER A 1 82 ? -11.251 16.755 8.392 1.00 61.97 82 SER A CA 1
ATOM 676 C C . SER A 1 82 ? -12.676 16.342 8.777 1.00 61.97 82 SER A C 1
ATOM 678 O O . SER A 1 82 ? -13.506 16.175 7.883 1.00 61.97 82 SER A O 1
ATOM 680 N N . GLY A 1 83 ? -12.983 16.281 10.078 1.00 69.00 83 GLY A N 1
ATOM 681 C CA . GLY A 1 83 ? -14.320 15.965 10.598 1.00 69.00 83 GLY A CA 1
ATOM 682 C C . GLY A 1 83 ? -14.350 14.640 11.362 1.00 69.00 83 GLY A C 1
ATOM 683 O O . GLY A 1 83 ? -13.568 14.461 12.292 1.00 69.00 83 GLY A O 1
ATOM 684 N N . ASP A 1 84 ? -15.234 13.725 10.945 1.00 76.00 84 ASP A N 1
ATOM 685 C CA . ASP A 1 84 ? -15.604 12.492 11.663 1.00 76.00 84 ASP A CA 1
ATOM 686 C C . ASP A 1 84 ? -14.389 11.637 12.077 1.00 76.00 84 ASP A C 1
ATOM 688 O O . ASP A 1 84 ? -14.295 11.267 13.235 1.00 76.00 84 ASP A O 1
ATOM 692 N N . GLU A 1 85 ? -13.390 11.408 11.213 1.00 82.00 85 GLU A N 1
ATOM 693 C CA . GLU A 1 85 ? -12.173 10.654 11.586 1.00 82.00 85 GLU A CA 1
ATOM 694 C C . GLU A 1 85 ? -11.423 11.300 12.770 1.00 82.00 85 GLU A C 1
ATOM 696 O O . GLU A 1 85 ? -10.981 10.614 13.692 1.00 82.00 85 GLU A O 1
ATOM 701 N N . SER A 1 86 ? -11.280 12.631 12.762 1.00 80.75 86 SER A N 1
ATOM 702 C CA . SER A 1 86 ? -10.521 13.347 13.794 1.00 80.75 86 SER A CA 1
ATOM 703 C C . SER A 1 86 ? -11.212 13.389 15.154 1.00 80.75 86 SER A C 1
ATOM 705 O O . SER A 1 86 ? -10.519 13.525 16.160 1.00 80.75 86 SER A O 1
ATOM 707 N N . ASP A 1 87 ? -12.536 13.224 15.195 1.00 86.56 87 ASP A N 1
ATOM 708 C CA . ASP A 1 87 ? -13.316 13.237 16.438 1.00 86.56 87 ASP A CA 1
ATOM 709 C C . ASP A 1 87 ? -13.109 11.961 17.277 1.00 86.56 87 ASP A C 1
ATOM 711 O O . ASP A 1 87 ? -13.329 11.983 18.489 1.00 86.56 87 ASP A O 1
ATOM 715 N N . TYR A 1 88 ? -12.634 10.868 16.664 1.00 88.12 88 TYR A N 1
ATOM 716 C CA . TYR A 1 88 ? -12.315 9.610 17.361 1.00 88.12 88 TYR A CA 1
ATOM 717 C C . TYR A 1 88 ? -10.817 9.411 17.607 1.00 88.12 88 TYR A C 1
ATOM 719 O O . TYR A 1 88 ? -10.414 8.356 18.098 1.00 88.12 88 TYR A O 1
ATOM 727 N N . LEU A 1 89 ? -9.972 10.387 17.269 1.00 89.56 89 LEU A N 1
ATOM 728 C CA . LEU A 1 89 ? -8.555 10.332 17.619 1.00 89.56 89 LEU A CA 1
ATOM 729 C C . LEU A 1 89 ? -8.351 10.741 19.077 1.00 89.56 89 LEU A C 1
ATOM 731 O O . LEU A 1 89 ? -8.888 11.743 19.545 1.00 89.56 89 LEU A O 1
ATOM 735 N N . SER A 1 90 ? -7.504 9.998 19.783 1.00 88.62 90 SER A N 1
ATOM 736 C CA . SER A 1 90 ? -6.973 10.416 21.077 1.00 88.62 90 SER A CA 1
ATOM 737 C C . SER A 1 90 ? -6.177 11.717 20.971 1.00 88.62 90 SER A C 1
ATOM 739 O O . SER A 1 90 ? -5.740 12.124 19.894 1.00 88.62 90 SER A O 1
ATOM 741 N N . ASP A 1 91 ? -5.915 12.344 22.120 1.00 86.19 91 ASP A N 1
ATOM 742 C CA . ASP A 1 91 ? -5.172 13.609 22.216 1.00 86.19 91 ASP A CA 1
ATOM 743 C C . ASP A 1 91 ? -3.788 13.565 21.540 1.00 86.19 91 ASP A C 1
ATOM 745 O O . ASP A 1 91 ? -3.302 14.579 21.033 1.00 86.19 91 ASP A O 1
ATOM 749 N N . ASP A 1 92 ? -3.157 12.387 21.496 1.00 86.06 92 ASP A N 1
ATOM 750 C CA . ASP A 1 92 ? -1.873 12.163 20.821 1.00 86.06 92 ASP A CA 1
ATOM 751 C C . ASP A 1 92 ? -1.973 12.151 19.282 1.00 86.06 92 ASP A C 1
ATOM 753 O O . ASP A 1 92 ? -0.944 12.165 18.606 1.00 86.06 92 ASP A O 1
ATOM 757 N N . LYS A 1 93 ? -3.195 12.158 18.732 1.00 86.56 93 LYS A N 1
ATOM 758 C CA . LYS A 1 93 ? -3.537 12.067 17.304 1.00 86.56 93 LYS A CA 1
ATOM 759 C C . LYS A 1 93 ? -2.989 10.821 16.609 1.00 86.56 93 LYS A C 1
ATOM 761 O O . LYS A 1 93 ? -2.689 10.857 15.413 1.00 86.56 93 LYS A O 1
ATOM 766 N N . ARG A 1 94 ? -2.826 9.727 17.354 1.00 90.31 94 ARG A N 1
ATOM 767 C CA . ARG A 1 94 ? -2.266 8.463 16.852 1.00 90.31 94 ARG A CA 1
ATOM 768 C C . ARG A 1 94 ? -3.158 7.261 17.091 1.00 90.31 94 ARG A C 1
ATOM 770 O O . ARG A 1 94 ? -2.975 6.275 16.387 1.00 90.31 94 ARG A O 1
ATOM 777 N N . THR A 1 95 ? -4.058 7.300 18.068 1.00 93.75 95 THR A N 1
ATOM 778 C CA . THR A 1 95 ? -4.910 6.152 18.393 1.00 93.75 95 THR A CA 1
ATOM 779 C C . THR A 1 95 ? -6.374 6.475 18.147 1.00 93.75 95 THR A C 1
ATOM 781 O O . THR A 1 95 ? -6.882 7.471 18.650 1.00 93.75 95 THR A O 1
ATOM 784 N N . PHE A 1 96 ? -7.067 5.625 17.395 1.00 92.94 96 PHE A N 1
ATOM 785 C CA . PHE A 1 96 ? -8.521 5.691 17.296 1.00 92.94 96 PHE A CA 1
ATOM 786 C C . PHE A 1 96 ? -9.160 5.019 18.510 1.00 92.94 96 PHE A C 1
ATOM 788 O O . PHE A 1 96 ? -8.853 3.865 18.821 1.00 92.94 96 PHE A O 1
ATOM 795 N N . SER A 1 97 ? -10.062 5.724 19.188 1.00 89.56 97 SER A N 1
ATOM 796 C CA . SER A 1 97 ? -10.835 5.179 20.307 1.00 89.56 97 SER A CA 1
ATOM 797 C C . SER A 1 97 ? -11.899 4.184 19.837 1.00 89.56 97 SER A C 1
ATOM 799 O O . SER A 1 97 ? -12.107 3.156 20.479 1.00 89.56 97 SER A O 1
ATOM 801 N N . GLU A 1 98 ? -12.542 4.473 18.706 1.00 90.00 98 GLU A N 1
ATOM 802 C CA . GLU A 1 98 ? -13.608 3.683 18.092 1.00 90.00 98 GLU A CA 1
ATOM 803 C C . GLU A 1 98 ? -13.796 4.064 16.611 1.00 90.00 98 GLU A C 1
ATOM 805 O O . GLU A 1 98 ? -13.125 4.963 16.102 1.00 90.00 98 GLU A O 1
ATOM 810 N N . LYS A 1 99 ? -14.718 3.369 15.934 1.00 91.38 99 LYS A N 1
ATOM 811 C CA . LYS A 1 99 ? -15.191 3.557 14.549 1.00 91.38 99 LYS A CA 1
ATOM 812 C C . LYS A 1 99 ? -14.191 3.377 13.423 1.00 91.38 99 LYS A C 1
ATOM 814 O O . LYS A 1 99 ? -14.619 2.987 12.344 1.00 91.38 99 LYS A O 1
ATOM 819 N N . TYR A 1 100 ? -12.919 3.658 13.648 1.00 93.00 100 TYR A N 1
ATOM 820 C CA . TYR A 1 100 ? -11.879 3.576 12.639 1.00 93.00 100 TYR A CA 1
ATOM 821 C C . TYR A 1 100 ? -10.697 2.755 13.143 1.00 93.00 100 TYR A C 1
ATOM 823 O O . TYR A 1 100 ? -10.354 2.762 14.330 1.00 93.00 100 TYR A O 1
ATOM 831 N N . SER A 1 101 ? -10.044 2.081 12.205 1.00 93.88 101 SER A N 1
ATOM 832 C CA . SER A 1 101 ? -8.821 1.319 12.417 1.00 93.88 101 SER A CA 1
ATOM 833 C C . SER A 1 101 ? -7.827 1.609 11.296 1.00 93.88 101 SER A C 1
ATOM 835 O O . SER A 1 101 ? -8.204 1.890 10.157 1.00 93.88 101 SER A O 1
ATOM 837 N N . TYR A 1 102 ? -6.537 1.528 11.606 1.00 93.88 102 TYR A N 1
ATOM 838 C CA . TYR A 1 102 ? -5.486 1.552 10.600 1.00 93.88 102 TYR A CA 1
ATOM 839 C C . TYR A 1 102 ? -5.302 0.161 10.005 1.00 93.88 102 TYR A C 1
ATOM 841 O O . TYR A 1 102 ? -5.185 -0.823 10.738 1.00 93.88 102 TYR A O 1
ATOM 849 N N . VAL A 1 103 ? -5.192 0.093 8.682 1.00 94.62 103 VAL A N 1
ATOM 850 C CA . VAL A 1 103 ? -4.706 -1.094 7.974 1.00 94.62 103 VAL A CA 1
ATOM 851 C C . VAL A 1 103 ? -3.295 -0.810 7.491 1.00 94.62 103 VAL A C 1
ATOM 853 O O . VAL A 1 103 ? -3.073 0.149 6.748 1.00 94.62 103 VAL A O 1
ATOM 856 N N . ILE A 1 104 ? -2.349 -1.643 7.919 1.00 93.19 104 ILE A N 1
ATOM 857 C CA . ILE A 1 104 ? -0.940 -1.547 7.549 1.00 93.19 104 ILE A CA 1
ATOM 858 C C . ILE A 1 104 ? -0.599 -2.687 6.598 1.00 93.19 104 ILE A C 1
ATOM 860 O O . ILE A 1 104 ? -0.820 -3.852 6.922 1.00 93.19 104 ILE A O 1
ATOM 864 N N . VAL A 1 105 ? -0.036 -2.355 5.438 1.00 91.81 105 VAL A N 1
ATOM 865 C CA . VAL A 1 105 ? 0.429 -3.318 4.428 1.00 91.81 105 VAL A CA 1
ATOM 866 C C . VAL A 1 105 ? 1.912 -3.104 4.189 1.00 91.81 105 VAL A C 1
ATOM 868 O O . VAL A 1 105 ? 2.339 -1.978 3.955 1.00 91.81 105 VAL A O 1
ATOM 871 N N . MET A 1 106 ? 2.699 -4.172 4.259 1.00 91.81 106 MET A N 1
ATOM 872 C CA . MET A 1 106 ? 4.151 -4.128 4.115 1.00 91.81 106 MET A CA 1
ATOM 873 C C . MET A 1 106 ? 4.552 -4.779 2.797 1.00 91.81 106 MET A C 1
ATOM 875 O O . MET A 1 106 ? 4.245 -5.950 2.562 1.00 91.81 106 MET A O 1
ATOM 879 N N . LEU A 1 107 ? 5.254 -4.026 1.955 1.00 89.62 107 LEU A N 1
ATOM 880 C CA . LEU A 1 107 ? 5.803 -4.503 0.692 1.00 89.62 107 LEU A CA 1
ATOM 881 C C . LEU A 1 107 ? 7.317 -4.350 0.686 1.00 89.62 107 LEU A C 1
ATOM 883 O O . LEU A 1 107 ? 7.855 -3.345 1.147 1.00 89.62 107 LEU A O 1
ATOM 887 N N . GLU A 1 108 ? 8.003 -5.331 0.122 1.00 90.75 108 GLU A N 1
ATOM 888 C CA . GLU A 1 108 ? 9.394 -5.193 -0.293 1.00 90.75 108 GLU A CA 1
ATOM 889 C C . GLU A 1 108 ? 9.427 -4.943 -1.797 1.00 90.75 108 GLU A C 1
ATOM 891 O O . GLU A 1 108 ? 8.759 -5.632 -2.560 1.00 90.75 108 GLU A O 1
ATOM 896 N N . LEU A 1 109 ? 10.192 -3.942 -2.209 1.00 89.38 109 LEU A N 1
ATOM 897 C CA . LEU A 1 109 ? 10.266 -3.456 -3.576 1.00 89.38 109 LEU A CA 1
ATOM 898 C C . LEU A 1 109 ? 11.714 -3.547 -4.040 1.00 89.38 109 LEU A C 1
ATOM 900 O O . LEU A 1 109 ? 12.621 -3.114 -3.325 1.00 89.38 109 LEU A O 1
ATOM 904 N N . VAL A 1 110 ? 11.928 -4.107 -5.225 1.00 91.19 110 VAL A N 1
ATOM 905 C CA . VAL A 1 110 ? 13.234 -4.221 -5.879 1.00 91.19 110 VAL A CA 1
ATOM 906 C C . VAL A 1 110 ? 13.145 -3.529 -7.229 1.00 91.19 110 VAL A C 1
ATOM 908 O O . VAL A 1 110 ? 12.265 -3.841 -8.032 1.00 91.19 110 VAL A O 1
ATOM 911 N N . ASN A 1 111 ? 14.052 -2.588 -7.482 1.00 91.56 111 ASN A N 1
ATOM 912 C CA . ASN A 1 111 ? 14.137 -1.937 -8.784 1.00 91.56 111 ASN A CA 1
ATOM 913 C C . ASN A 1 111 ? 15.036 -2.761 -9.710 1.00 91.56 111 ASN A C 1
ATOM 915 O O . ASN A 1 111 ? 16.259 -2.748 -9.574 1.00 91.56 111 ASN A O 1
ATOM 919 N N . GLU A 1 112 ? 14.412 -3.468 -10.647 1.00 92.06 112 GLU A N 1
ATOM 920 C CA . GLU A 1 112 ? 15.063 -4.297 -11.666 1.00 92.06 112 GLU A CA 1
ATOM 921 C C . GLU A 1 112 ? 15.065 -3.612 -13.043 1.00 92.06 112 GLU A C 1
ATOM 923 O O . GLU A 1 112 ? 15.234 -4.267 -14.073 1.00 92.06 112 GLU A O 1
ATOM 928 N N . SER A 1 113 ? 14.861 -2.290 -13.073 1.00 90.44 113 SER A N 1
ATOM 929 C CA . SER A 1 113 ? 14.885 -1.509 -14.308 1.00 90.44 113 SER A CA 1
ATOM 930 C C . SER A 1 113 ? 16.255 -1.583 -14.982 1.00 90.44 113 SER A C 1
ATOM 932 O O . SER A 1 113 ? 17.285 -1.837 -14.355 1.00 90.44 113 SER A O 1
ATOM 934 N N . ASN A 1 114 ? 16.264 -1.334 -16.289 1.00 89.62 114 ASN A N 1
ATOM 935 C CA . ASN A 1 114 ? 17.497 -1.273 -17.064 1.00 89.62 114 ASN A CA 1
ATOM 936 C C . ASN A 1 114 ? 18.390 -0.097 -16.608 1.00 89.62 114 ASN A C 1
ATOM 938 O O . ASN A 1 114 ? 17.889 0.901 -16.095 1.00 89.62 114 ASN A O 1
ATOM 942 N N . GLU A 1 115 ? 19.705 -0.192 -16.838 1.00 89.00 115 GLU A N 1
ATOM 943 C CA . GLU A 1 115 ? 20.694 0.812 -16.396 1.00 89.00 115 GLU A CA 1
ATOM 944 C C . GLU A 1 115 ? 20.498 2.213 -17.005 1.00 89.00 115 GLU A C 1
ATOM 946 O O . GLU A 1 115 ? 21.016 3.191 -16.467 1.00 89.00 115 GLU A O 1
ATOM 951 N N . GLU A 1 116 ? 19.771 2.331 -18.120 1.00 87.19 116 GLU A N 1
ATOM 952 C CA . GLU A 1 116 ? 19.469 3.616 -18.760 1.00 87.19 116 GLU A CA 1
ATOM 953 C C . GLU A 1 116 ? 18.234 4.296 -18.151 1.00 87.19 116 GLU A C 1
ATOM 955 O O . GLU A 1 116 ? 17.999 5.474 -18.431 1.00 87.19 116 GLU A O 1
ATOM 960 N N . SER A 1 117 ? 17.456 3.581 -17.329 1.00 86.75 117 SER A N 1
ATOM 961 C CA . SER A 1 117 ? 16.231 4.088 -16.716 1.00 86.75 117 SER A CA 1
ATOM 962 C C . SER A 1 117 ? 16.520 5.227 -15.738 1.00 86.75 117 SER A C 1
ATOM 964 O O . SER A 1 117 ? 17.430 5.173 -14.911 1.00 86.75 117 SER A O 1
ATOM 966 N N . ASN A 1 118 ? 15.689 6.265 -15.784 1.00 85.38 118 ASN A N 1
ATOM 967 C CA . ASN A 1 118 ? 15.712 7.359 -14.817 1.00 85.38 118 ASN A CA 1
ATOM 968 C C . ASN A 1 118 ? 14.905 7.032 -13.547 1.00 85.38 118 ASN A C 1
ATOM 970 O O . ASN A 1 118 ? 14.818 7.873 -12.643 1.00 85.38 118 ASN A O 1
ATOM 974 N N . MET A 1 119 ? 14.310 5.834 -13.462 1.00 81.38 119 MET A N 1
ATOM 975 C CA . MET A 1 119 ? 13.518 5.397 -12.316 1.00 81.38 119 MET A CA 1
ATOM 976 C C . MET A 1 119 ? 14.408 5.245 -11.079 1.00 81.38 119 MET A C 1
ATOM 978 O O . MET A 1 119 ? 15.102 4.249 -10.887 1.00 81.38 119 MET A O 1
ATOM 982 N N . THR A 1 120 ? 14.380 6.268 -10.234 1.00 77.38 120 THR A N 1
ATOM 983 C CA . THR A 1 120 ? 15.149 6.362 -8.980 1.00 77.38 120 THR A CA 1
ATOM 984 C C . THR A 1 120 ? 14.253 6.570 -7.767 1.00 77.38 120 THR A C 1
ATOM 986 O O . THR A 1 120 ? 14.679 6.354 -6.635 1.00 77.38 120 THR A O 1
ATOM 989 N N . PHE A 1 121 ? 12.999 6.949 -8.002 1.00 77.19 121 PHE A N 1
ATOM 990 C CA . PHE A 1 121 ? 11.986 7.149 -6.986 1.00 77.19 121 PHE A CA 1
ATOM 991 C C . PHE A 1 121 ? 10.710 6.471 -7.429 1.00 77.19 121 PHE A C 1
ATOM 993 O O . PHE A 1 121 ? 10.254 6.669 -8.551 1.00 77.19 121 PHE A O 1
ATOM 1000 N N . ILE A 1 122 ? 10.090 5.750 -6.513 1.00 74.69 122 ILE A N 1
ATOM 1001 C CA . ILE A 1 122 ? 8.755 5.212 -6.717 1.00 74.69 122 ILE A CA 1
ATOM 1002 C C . ILE A 1 122 ? 7.756 6.011 -5.893 1.00 74.69 122 ILE A C 1
ATOM 1004 O O . ILE A 1 122 ? 8.062 6.542 -4.818 1.00 74.69 122 ILE A O 1
ATOM 1008 N N . THR A 1 123 ? 6.528 6.068 -6.389 1.00 69.12 123 THR A N 1
ATOM 1009 C CA . THR A 1 123 ? 5.428 6.688 -5.661 1.00 69.12 123 THR A CA 1
ATOM 1010 C C . THR A 1 123 ? 4.342 5.642 -5.475 1.00 69.12 123 THR A C 1
ATOM 1012 O O . THR A 1 123 ? 3.499 5.483 -6.354 1.00 69.12 123 THR A O 1
ATOM 1015 N N . PRO A 1 124 ? 4.290 4.938 -4.330 1.00 64.19 124 PRO A N 1
ATOM 1016 C CA . PRO A 1 124 ? 3.213 3.982 -4.063 1.00 64.19 124 PRO A CA 1
ATOM 1017 C C . PRO A 1 124 ? 1.860 4.681 -3.786 1.00 64.19 124 PRO A C 1
ATOM 1019 O O . PRO A 1 124 ? 1.001 4.155 -3.087 1.00 64.19 124 PRO A O 1
ATOM 1022 N N . THR A 1 125 ? 1.661 5.910 -4.278 1.00 50.47 125 THR A N 1
ATOM 1023 C CA . THR A 1 125 ? 0.474 6.760 -4.076 1.00 50.47 125 THR A CA 1
ATOM 1024 C C . THR A 1 125 ? -0.774 6.247 -4.773 1.00 50.47 125 THR A C 1
ATOM 1026 O O . THR A 1 125 ? -1.871 6.648 -4.402 1.00 50.47 125 THR A O 1
ATOM 1029 N N . VAL A 1 126 ? -0.621 5.363 -5.755 1.00 61.84 126 VAL A N 1
ATOM 1030 C CA . VAL A 1 126 ? -1.731 4.784 -6.522 1.00 61.84 126 VAL A CA 1
ATOM 1031 C C . VAL A 1 126 ? -2.245 3.460 -5.949 1.00 61.84 126 VAL A C 1
ATOM 1033 O O . VAL A 1 126 ? -3.121 2.836 -6.536 1.00 61.84 126 VAL A O 1
ATOM 1036 N N . MET A 1 127 ? -1.753 3.047 -4.778 1.00 79.38 127 MET A N 1
ATOM 1037 C CA . MET A 1 127 ? -2.253 1.870 -4.070 1.00 79.38 127 MET A CA 1
ATOM 1038 C C . MET A 1 127 ? -3.560 2.199 -3.337 1.00 79.38 127 MET A C 1
ATOM 1040 O O . MET A 1 127 ? -3.597 3.055 -2.446 1.00 79.38 127 MET A O 1
ATOM 1044 N N . GLN A 1 128 ? -4.624 1.494 -3.699 1.00 84.88 128 GLN A N 1
ATOM 1045 C CA . GLN A 1 128 ? -5.985 1.648 -3.193 1.00 84.88 128 GLN A CA 1
ATOM 1046 C C . GLN A 1 128 ? -6.342 0.483 -2.274 1.00 84.88 128 GLN A C 1
ATOM 1048 O O . GLN A 1 128 ? -5.856 -0.629 -2.465 1.00 84.88 128 GLN A O 1
ATOM 1053 N N . ILE A 1 129 ? -7.223 0.721 -1.309 1.00 89.25 129 ILE A N 1
ATOM 1054 C CA . ILE A 1 129 ? -7.813 -0.328 -0.476 1.00 89.25 129 ILE A CA 1
ATOM 1055 C C . ILE A 1 129 ? -9.308 -0.429 -0.752 1.00 89.25 129 ILE A C 1
ATOM 1057 O O . ILE A 1 129 ? -9.999 0.568 -0.979 1.00 89.25 129 ILE A O 1
ATOM 1061 N N . GLY A 1 130 ? -9.813 -1.652 -0.726 1.00 89.50 130 GLY A N 1
ATOM 1062 C CA . GLY A 1 130 ? -11.222 -1.937 -0.925 1.00 89.50 130 GLY A CA 1
ATOM 1063 C C . GLY A 1 130 ? -11.550 -3.371 -0.551 1.00 89.50 130 GLY A C 1
ATOM 1064 O O . GLY A 1 130 ? -10.798 -4.037 0.159 1.00 89.50 130 GLY A O 1
ATOM 1065 N N . TYR A 1 131 ? -12.680 -3.849 -1.047 1.00 87.69 131 TYR A N 1
ATOM 1066 C CA . TYR A 1 131 ? -13.152 -5.215 -0.839 1.00 87.69 131 TYR A CA 1
ATOM 1067 C C . TYR A 1 131 ? -13.902 -5.706 -2.077 1.00 87.69 131 TYR A C 1
ATOM 1069 O O . TYR A 1 131 ? -14.317 -4.915 -2.926 1.00 87.69 131 TYR A O 1
ATOM 1077 N N . PHE A 1 132 ? -14.091 -7.019 -2.186 1.00 82.12 132 PHE A N 1
ATOM 1078 C CA . PHE A 1 132 ? -15.033 -7.578 -3.153 1.00 82.12 132 PHE A CA 1
ATOM 1079 C C . PHE A 1 132 ? -16.433 -7.587 -2.544 1.00 82.12 132 PHE A C 1
ATOM 1081 O O . PHE A 1 132 ? -16.621 -8.077 -1.429 1.00 82.12 132 PHE A O 1
ATOM 1088 N N . ASN A 1 133 ? -17.403 -7.007 -3.247 1.00 81.56 133 ASN A N 1
ATOM 1089 C CA . ASN A 1 133 ? -18.802 -7.069 -2.835 1.00 81.56 133 ASN A CA 1
ATOM 1090 C C . ASN A 1 133 ? -19.405 -8.457 -3.134 1.00 81.56 133 ASN A C 1
ATOM 1092 O O . ASN A 1 133 ? -18.721 -9.346 -3.639 1.00 81.56 133 ASN A O 1
ATOM 1096 N N . ASP A 1 134 ? -20.691 -8.638 -2.835 1.00 81.38 134 ASP A N 1
ATOM 1097 C CA . ASP A 1 134 ? -21.370 -9.936 -2.954 1.00 81.38 134 ASP A CA 1
ATOM 1098 C C . ASP A 1 134 ? -21.427 -10.466 -4.409 1.00 81.38 134 ASP A C 1
ATOM 1100 O O . ASP A 1 134 ? -21.566 -11.669 -4.624 1.00 81.38 134 ASP A O 1
ATOM 1104 N N . ASP A 1 135 ? -21.245 -9.589 -5.405 1.00 76.94 135 ASP A N 1
ATOM 1105 C CA . ASP A 1 135 ? -21.135 -9.922 -6.834 1.00 76.94 135 ASP A CA 1
ATOM 1106 C C . ASP A 1 135 ? -19.673 -10.147 -7.287 1.00 76.94 135 ASP A C 1
ATOM 1108 O O . ASP A 1 135 ? -19.380 -10.196 -8.483 1.00 76.94 135 ASP A O 1
ATOM 1112 N N . ASN A 1 136 ? -18.732 -10.258 -6.342 1.00 72.19 136 ASN A N 1
ATOM 1113 C CA . ASN A 1 136 ? -17.280 -10.322 -6.554 1.00 72.19 136 ASN A CA 1
ATOM 1114 C C . ASN A 1 136 ? -16.681 -9.098 -7.277 1.00 72.19 136 ASN A C 1
ATOM 1116 O O . ASN A 1 136 ? -15.567 -9.163 -7.804 1.00 72.19 136 ASN A O 1
ATOM 1120 N N . VAL A 1 137 ? -17.385 -7.964 -7.275 1.00 73.25 137 VAL A N 1
ATOM 1121 C CA . VAL A 1 137 ? -16.965 -6.685 -7.867 1.00 73.25 137 VAL A CA 1
ATOM 1122 C C . VAL A 1 137 ? -16.044 -5.947 -6.900 1.00 73.25 137 VAL A C 1
ATOM 1124 O O . VAL A 1 137 ? -16.365 -5.809 -5.719 1.00 73.25 137 VAL A O 1
ATOM 1127 N N . PHE A 1 138 ? -14.888 -5.474 -7.386 1.00 77.56 138 PHE A N 1
ATOM 1128 C CA . PHE A 1 138 ? -13.984 -4.685 -6.548 1.00 77.56 138 PHE A CA 1
ATOM 1129 C C . PHE A 1 138 ? -14.627 -3.333 -6.258 1.00 77.56 138 PHE A C 1
ATOM 1131 O O . PHE A 1 138 ? -14.855 -2.542 -7.170 1.00 77.56 138 PHE A O 1
ATOM 1138 N N . THR A 1 139 ? -14.903 -3.081 -4.986 1.00 81.88 139 THR A N 1
ATOM 1139 C CA . THR A 1 139 ? -15.398 -1.800 -4.498 1.00 81.88 139 THR A CA 1
ATOM 1140 C C . THR A 1 139 ? -14.248 -1.093 -3.800 1.00 81.88 139 THR A C 1
ATOM 1142 O O . THR A 1 139 ? -13.818 -1.498 -2.717 1.00 81.88 139 THR A O 1
ATOM 1145 N N . MET A 1 140 ? -13.736 -0.050 -4.448 1.00 84.50 140 MET A N 1
ATOM 1146 C CA . MET A 1 140 ? -12.720 0.829 -3.879 1.00 84.50 140 MET A CA 1
ATOM 1147 C C . MET A 1 140 ? -13.322 1.609 -2.706 1.00 84.50 140 MET A C 1
ATOM 1149 O O . MET A 1 140 ? -14.416 2.170 -2.819 1.00 84.50 140 MET A O 1
ATOM 1153 N N . TYR A 1 141 ? -12.619 1.618 -1.574 1.00 86.00 141 TYR A N 1
ATOM 1154 C CA . TYR A 1 141 ? -13.006 2.401 -0.404 1.00 86.00 141 TYR A CA 1
ATOM 1155 C C . TYR A 1 141 ? -12.183 3.687 -0.312 1.00 86.00 141 TYR A C 1
ATOM 1157 O O . TYR A 1 141 ? -12.756 4.772 -0.209 1.00 86.00 141 TYR A O 1
ATOM 1165 N N . ASP A 1 142 ? -10.853 3.570 -0.358 1.00 84.50 142 ASP A N 1
ATOM 1166 C CA . ASP A 1 142 ? -9.968 4.706 -0.103 1.00 84.50 142 ASP A CA 1
ATOM 1167 C C . ASP A 1 142 ? -8.571 4.537 -0.723 1.00 84.50 142 ASP A C 1
AT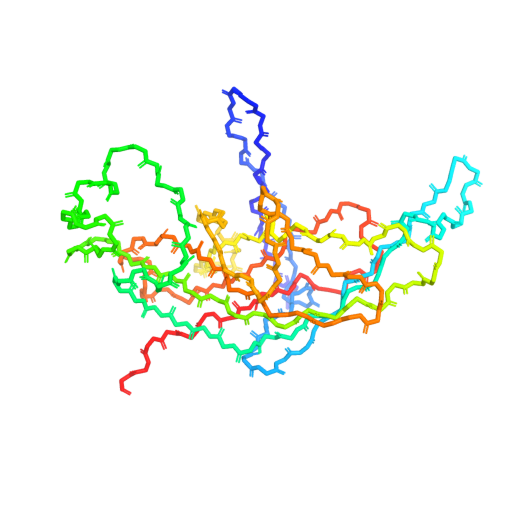OM 1169 O O . ASP A 1 142 ? -8.178 3.462 -1.187 1.00 84.50 142 ASP A O 1
ATOM 1173 N N . TYR A 1 143 ? -7.809 5.626 -0.722 1.00 83.94 143 TYR A N 1
ATOM 1174 C CA . TYR A 1 143 ? -6.406 5.681 -1.112 1.00 83.94 143 TYR A CA 1
ATOM 1175 C C . TYR A 1 143 ? -5.472 5.581 0.095 1.00 83.94 143 TYR A C 1
ATOM 1177 O O . TYR A 1 143 ? -5.851 5.816 1.244 1.00 83.94 143 TYR A O 1
ATOM 1185 N N . ARG A 1 144 ? -4.195 5.288 -0.178 1.00 83.62 144 ARG A N 1
ATOM 1186 C CA . ARG A 1 144 ? -3.120 5.336 0.819 1.00 83.62 144 ARG A CA 1
ATOM 1187 C C . ARG A 1 144 ? -3.099 6.695 1.536 1.00 83.62 144 ARG A C 1
ATOM 1189 O O . ARG A 1 144 ? -2.794 7.722 0.929 1.00 83.62 144 ARG A O 1
ATOM 1196 N N . ARG A 1 145 ? -3.303 6.693 2.854 1.00 82.31 145 ARG A N 1
ATOM 1197 C CA . ARG A 1 145 ? -3.309 7.902 3.700 1.00 82.31 145 ARG A CA 1
ATOM 1198 C C . ARG A 1 145 ? -1.938 8.270 4.253 1.00 82.31 145 ARG A C 1
ATOM 1200 O O . ARG A 1 145 ? -1.696 9.428 4.593 1.00 82.31 145 ARG A O 1
ATOM 1207 N N . GLY A 1 146 ? -1.030 7.305 4.323 1.00 77.56 146 GLY A N 1
ATOM 1208 C CA . GLY A 1 146 ? 0.321 7.514 4.823 1.00 77.56 146 GLY A CA 1
ATOM 1209 C C . GLY A 1 146 ? 1.233 6.335 4.542 1.00 77.56 146 GLY A C 1
ATOM 1210 O O . GLY A 1 146 ? 0.826 5.334 3.951 1.00 77.56 146 GLY A O 1
ATOM 1211 N N . GLY A 1 147 ? 2.479 6.456 4.971 1.00 76.88 147 GLY A N 1
ATOM 1212 C CA . GLY A 1 147 ? 3.412 5.351 4.879 1.00 76.88 147 GLY A CA 1
ATOM 1213 C C . GLY A 1 147 ? 4.715 5.603 5.614 1.00 76.88 147 GLY A C 1
ATOM 1214 O O . GLY A 1 147 ? 4.989 6.714 6.069 1.00 76.88 147 GLY A O 1
ATOM 1215 N N . LEU A 1 148 ? 5.497 4.541 5.735 1.00 77.44 148 LEU A N 1
ATOM 1216 C CA . LEU A 1 148 ? 6.842 4.546 6.294 1.00 77.44 148 LEU A CA 1
ATOM 1217 C C . LEU A 1 148 ? 7.747 3.765 5.342 1.00 77.44 148 LEU A C 1
ATOM 1219 O O . LEU A 1 148 ? 7.340 2.735 4.818 1.00 77.44 148 LEU A O 1
ATOM 1223 N N . SER A 1 149 ? 8.953 4.257 5.105 1.00 72.75 149 SER A N 1
ATOM 1224 C CA . SER A 1 149 ? 9.939 3.626 4.226 1.00 72.75 149 SER A CA 1
ATOM 1225 C C . SER A 1 149 ? 11.268 3.525 4.962 1.00 72.75 149 SER A C 1
ATOM 1227 O O . SER A 1 149 ? 11.574 4.386 5.788 1.00 72.75 149 SER A O 1
ATOM 1229 N N . GLY A 1 150 ? 12.055 2.493 4.649 1.00 64.25 150 GLY A N 1
ATOM 1230 C CA . GLY A 1 150 ? 13.430 2.366 5.137 1.00 64.25 150 GLY A CA 1
ATOM 1231 C C . GLY A 1 150 ? 14.404 3.389 4.533 1.00 64.25 150 GLY A C 1
ATOM 1232 O O . GLY A 1 150 ? 15.459 3.625 5.114 1.00 64.25 150 GLY A O 1
ATOM 1233 N N . ALA A 1 151 ? 14.052 4.013 3.404 1.00 62.75 151 ALA A N 1
ATOM 1234 C CA . ALA A 1 151 ? 14.806 5.118 2.799 1.00 62.75 151 ALA A CA 1
ATOM 1235 C C . ALA A 1 151 ? 14.189 6.489 3.099 1.00 62.75 151 ALA A C 1
ATOM 1237 O O . ALA A 1 151 ? 13.005 6.589 3.446 1.00 62.75 151 ALA A O 1
ATOM 1238 N N . GLU A 1 152 ? 14.990 7.542 2.905 1.00 58.12 152 GLU A N 1
ATOM 1239 C CA . GLU A 1 152 ? 14.547 8.928 3.025 1.00 58.12 152 GLU A CA 1
ATOM 1240 C C . GLU A 1 152 ? 13.359 9.194 2.090 1.00 58.12 152 GLU A C 1
ATOM 1242 O O . GLU A 1 152 ? 13.423 9.017 0.874 1.00 58.12 152 GLU A O 1
ATOM 1247 N N . SER A 1 153 ? 12.237 9.601 2.683 1.00 61.69 153 SER A N 1
ATOM 1248 C CA . SER A 1 153 ? 11.032 9.955 1.939 1.00 61.69 153 SER A CA 1
ATOM 1249 C C . SER A 1 153 ? 11.052 11.444 1.622 1.00 61.69 153 SER A C 1
ATOM 1251 O O . SER A 1 153 ? 10.927 12.284 2.517 1.00 61.69 153 SER A O 1
ATOM 1253 N N . ILE A 1 154 ? 11.172 11.790 0.341 1.00 56.19 154 ILE A N 1
ATOM 1254 C CA . ILE A 1 154 ? 10.962 13.160 -0.129 1.00 56.19 154 ILE A CA 1
ATOM 1255 C C . ILE A 1 154 ? 9.502 13.262 -0.562 1.00 56.19 154 ILE A C 1
ATOM 1257 O O . ILE A 1 154 ? 9.109 12.698 -1.577 1.00 56.19 154 ILE A O 1
ATOM 1261 N N . LYS A 1 155 ? 8.677 13.990 0.200 1.00 57.66 155 LYS A N 1
ATOM 1262 C CA . LYS A 1 155 ? 7.281 14.317 -0.169 1.00 57.66 155 LYS A CA 1
ATOM 1263 C C . LYS A 1 155 ? 6.412 13.105 -0.574 1.00 57.66 155 LYS A C 1
ATOM 1265 O O . LYS A 1 155 ? 5.533 13.238 -1.418 1.00 57.66 155 LYS A O 1
ATOM 1270 N N . GLY A 1 156 ? 6.617 11.936 0.038 1.00 61.03 156 GLY A N 1
ATOM 1271 C CA . GLY A 1 156 ? 5.816 10.737 -0.246 1.00 61.03 156 GLY A CA 1
ATOM 1272 C C . GLY A 1 156 ? 6.331 9.861 -1.394 1.00 61.03 156 GLY A C 1
ATOM 1273 O O . GLY A 1 156 ? 5.679 8.856 -1.694 1.00 61.03 156 GLY A O 1
ATOM 1274 N N . HIS A 1 157 ? 7.484 10.212 -1.972 1.00 72.12 157 HIS A N 1
ATOM 1275 C CA . HIS A 1 157 ? 8.293 9.346 -2.824 1.00 72.12 157 HIS A CA 1
ATOM 1276 C C . HIS A 1 157 ? 9.244 8.504 -1.975 1.00 72.12 157 HIS A C 1
ATOM 1278 O O . HIS A 1 157 ? 9.737 8.967 -0.946 1.00 72.12 157 HIS A O 1
ATOM 1284 N N . VAL A 1 158 ? 9.517 7.283 -2.423 1.00 76.38 158 VAL A N 1
ATOM 1285 C CA . VAL A 1 158 ? 10.503 6.391 -1.813 1.00 76.38 158 VAL A CA 1
ATOM 1286 C C . VAL A 1 158 ? 11.680 6.273 -2.766 1.00 76.38 158 VAL A C 1
ATOM 1288 O O . VAL A 1 158 ? 11.495 5.891 -3.921 1.00 76.38 158 VAL A O 1
ATOM 1291 N N . GLU A 1 159 ? 12.874 6.625 -2.289 1.00 82.75 159 GLU A N 1
ATOM 1292 C CA . GLU A 1 159 ? 14.102 6.407 -3.048 1.00 82.75 159 GLU A CA 1
ATOM 1293 C C . GLU A 1 159 ? 14.316 4.900 -3.244 1.00 82.75 159 GLU A C 1
ATOM 1295 O O . GLU A 1 159 ? 14.273 4.106 -2.295 1.00 82.75 159 GLU A O 1
ATOM 1300 N N . LEU A 1 160 ? 14.495 4.514 -4.503 1.00 88.38 160 LEU A N 1
ATOM 1301 C CA . LEU A 1 160 ? 14.702 3.140 -4.928 1.00 88.38 160 LEU A CA 1
ATOM 1302 C C . LEU A 1 160 ? 15.595 3.127 -6.183 1.00 88.38 160 LEU A C 1
ATOM 1304 O O . LEU A 1 160 ? 15.093 2.931 -7.292 1.00 88.38 160 LEU A O 1
ATOM 1308 N N . PRO A 1 161 ? 16.917 3.356 -6.047 1.00 89.75 161 PRO A N 1
ATOM 1309 C CA . P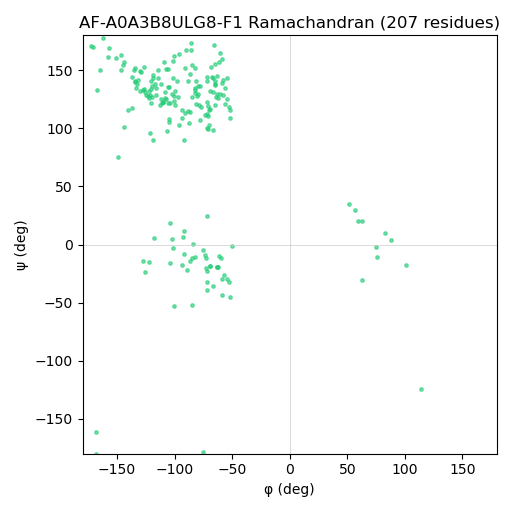RO A 1 161 ? 17.853 3.304 -7.169 1.00 89.75 161 PRO A CA 1
ATOM 1310 C C . PRO A 1 161 ? 17.856 1.935 -7.861 1.00 89.75 161 PRO A C 1
ATOM 1312 O O . PRO A 1 161 ? 17.482 0.925 -7.262 1.00 89.75 161 PRO A O 1
ATOM 1315 N N . ILE A 1 162 ? 18.326 1.876 -9.105 1.00 91.19 162 ILE A N 1
ATOM 1316 C CA . ILE A 1 162 ? 18.430 0.620 -9.862 1.00 91.19 162 ILE A CA 1
ATOM 1317 C C . ILE A 1 162 ? 19.281 -0.405 -9.097 1.00 91.19 162 ILE A C 1
ATOM 1319 O O . ILE A 1 162 ? 20.336 -0.078 -8.550 1.00 91.19 162 ILE A O 1
ATOM 1323 N N . GLY A 1 163 ? 18.800 -1.648 -9.033 1.00 89.88 163 GLY A N 1
ATOM 1324 C CA . GLY A 1 163 ? 19.422 -2.755 -8.301 1.00 89.88 163 GLY A CA 1
ATOM 1325 C C . GLY A 1 163 ? 19.260 -2.681 -6.780 1.00 89.88 163 GLY A C 1
ATOM 1326 O O . GLY A 1 163 ? 19.725 -3.576 -6.070 1.00 89.88 163 GLY A O 1
ATOM 1327 N N . SER A 1 164 ? 18.622 -1.631 -6.259 1.00 91.06 164 SER A N 1
ATOM 1328 C CA . SER A 1 164 ? 18.352 -1.495 -4.832 1.00 91.06 164 SER A CA 1
ATOM 1329 C C . SER A 1 164 ? 17.062 -2.200 -4.421 1.00 91.06 164 SER A C 1
ATOM 1331 O O . SER A 1 164 ? 16.225 -2.587 -5.241 1.00 91.06 164 SER A O 1
ATOM 1333 N N . LYS A 1 165 ? 16.916 -2.336 -3.104 1.00 91.38 165 LYS A N 1
ATOM 1334 C CA . LYS A 1 165 ? 15.763 -2.930 -2.452 1.00 91.38 165 LYS A CA 1
ATOM 1335 C C . LYS A 1 165 ? 15.329 -2.063 -1.286 1.00 91.38 165 LYS A C 1
ATOM 1337 O O . LYS A 1 165 ? 16.180 -1.587 -0.533 1.00 91.38 165 LYS A O 1
ATOM 1342 N N . ASN A 1 166 ? 14.025 -1.918 -1.101 1.00 89.38 166 ASN A N 1
ATOM 1343 C CA . ASN A 1 166 ? 13.469 -1.163 0.010 1.00 89.38 166 ASN A CA 1
ATOM 1344 C C . ASN A 1 166 ? 12.174 -1.793 0.522 1.00 89.38 166 ASN A C 1
ATOM 1346 O O . ASN A 1 166 ? 11.465 -2.466 -0.219 1.00 89.38 166 ASN A O 1
ATOM 1350 N N . THR A 1 167 ? 11.855 -1.552 1.789 1.00 88.75 167 THR A N 1
ATOM 1351 C CA . THR A 1 167 ? 10.581 -1.951 2.385 1.00 88.75 167 THR A CA 1
ATOM 1352 C C . THR A 1 167 ? 9.734 -0.714 2.613 1.00 88.75 167 THR A C 1
ATOM 1354 O O . THR A 1 167 ? 10.196 0.275 3.190 1.00 88.75 167 THR A O 1
ATOM 1357 N N . VAL A 1 168 ? 8.482 -0.787 2.175 1.00 87.81 168 VAL A N 1
ATOM 1358 C CA . VAL A 1 168 ? 7.488 0.261 2.361 1.00 87.81 168 VAL A CA 1
ATOM 1359 C C . VAL A 1 168 ? 6.308 -0.284 3.148 1.00 87.81 168 VAL A C 1
ATOM 1361 O O . VAL A 1 168 ? 5.769 -1.348 2.856 1.00 87.81 168 VAL A O 1
ATOM 1364 N N . ASN A 1 169 ? 5.887 0.486 4.139 1.00 89.19 169 ASN A N 1
ATOM 1365 C CA . ASN A 1 169 ? 4.665 0.262 4.884 1.00 89.19 169 ASN A CA 1
ATOM 1366 C C . ASN A 1 169 ? 3.640 1.272 4.384 1.00 89.19 169 ASN A C 1
ATOM 1368 O O . ASN A 1 169 ? 3.866 2.481 4.458 1.00 89.19 169 ASN A O 1
ATOM 1372 N N . LEU A 1 170 ? 2.518 0.779 3.886 1.00 89.00 170 LEU A N 1
ATOM 1373 C CA . LEU A 1 170 ? 1.374 1.556 3.437 1.00 89.00 170 LEU A CA 1
ATOM 1374 C C . LEU A 1 170 ? 0.337 1.588 4.550 1.00 89.00 170 LEU A C 1
ATOM 1376 O O . LEU A 1 170 ? 0.132 0.585 5.232 1.00 89.00 170 LEU A O 1
ATOM 1380 N N . CYS A 1 171 ? -0.303 2.737 4.731 1.00 89.81 171 CYS A N 1
ATOM 1381 C CA . CYS A 1 171 ? -1.296 2.940 5.775 1.00 89.81 171 CYS A CA 1
ATOM 1382 C C . CYS A 1 171 ? -2.594 3.496 5.207 1.00 89.81 171 CYS A C 1
ATOM 1384 O O 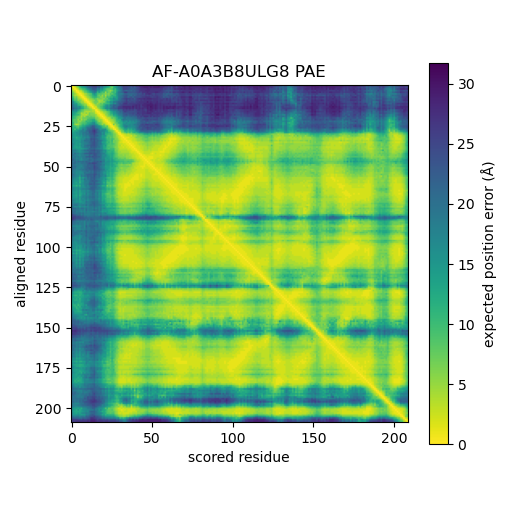. CYS A 1 171 ? -2.591 4.470 4.443 1.00 89.81 171 CYS A O 1
ATOM 1386 N N . TYR A 1 172 ? -3.689 2.882 5.638 1.00 91.44 172 TYR A N 1
ATOM 1387 C CA . TYR A 1 172 ? -5.063 3.231 5.307 1.00 91.44 172 TYR A CA 1
ATOM 1388 C C . TYR A 1 172 ? -5.864 3.410 6.593 1.00 91.44 172 TYR A C 1
ATOM 1390 O O . TYR A 1 172 ? -5.539 2.788 7.603 1.00 91.44 172 TYR A O 1
ATOM 1398 N N . ILE A 1 173 ? -6.912 4.230 6.550 1.00 91.19 173 ILE A N 1
ATOM 1399 C CA . ILE A 1 173 ? -7.873 4.391 7.645 1.00 91.19 173 ILE A CA 1
ATOM 1400 C C . ILE A 1 173 ? -9.185 3.777 7.169 1.00 91.19 173 ILE A C 1
ATOM 1402 O O . ILE A 1 173 ? -9.695 4.182 6.130 1.00 91.19 173 ILE A O 1
ATOM 1406 N N . ILE A 1 174 ? -9.703 2.788 7.895 1.00 91.62 174 ILE A N 1
ATOM 1407 C CA . ILE A 1 174 ? -10.875 2.004 7.498 1.00 91.62 174 ILE A CA 1
ATOM 1408 C C . ILE A 1 174 ? -11.918 2.024 8.617 1.00 91.62 174 ILE A C 1
ATOM 1410 O O . ILE A 1 174 ? -11.550 1.803 9.772 1.00 91.62 174 ILE A O 1
ATOM 1414 N N . PRO A 1 175 ? -13.204 2.264 8.303 1.00 91.62 175 PRO A N 1
ATOM 1415 C CA . PRO A 1 175 ? -14.299 2.104 9.238 1.00 91.62 175 PRO A CA 1
ATOM 1416 C C . PRO A 1 175 ? -14.365 0.674 9.757 1.00 91.62 175 PRO A C 1
ATOM 1418 O O . PRO A 1 175 ? -14.263 -0.280 8.984 1.00 91.62 175 PRO A O 1
ATOM 1421 N N . ASP A 1 176 ? -14.620 0.520 11.049 1.00 91.56 176 ASP A N 1
ATOM 1422 C CA . ASP A 1 176 ? -14.671 -0.785 11.703 1.00 91.56 176 ASP A CA 1
ATOM 1423 C C . ASP A 1 176 ? -15.731 -1.711 11.068 1.00 91.56 176 ASP A C 1
ATOM 1425 O O . ASP A 1 176 ? -15.531 -2.919 11.002 1.00 91.56 176 ASP A O 1
ATOM 1429 N N . GLU A 1 177 ? -16.813 -1.154 10.509 1.00 91.31 177 GLU A N 1
ATOM 1430 C CA . GLU A 1 177 ? -17.862 -1.902 9.790 1.00 91.31 177 GLU A CA 1
ATOM 1431 C C . GLU A 1 177 ? -17.376 -2.615 8.515 1.00 91.31 177 GLU A C 1
ATOM 1433 O O . GLU A 1 177 ? -18.028 -3.541 8.032 1.00 91.31 177 GLU A O 1
ATOM 1438 N N . LEU A 1 178 ? -16.233 -2.204 7.956 1.00 91.06 178 LEU A N 1
ATOM 1439 C CA . LEU A 1 178 ? -15.625 -2.861 6.798 1.00 91.06 178 LEU A CA 1
ATOM 1440 C C . LEU A 1 178 ? -14.620 -3.945 7.198 1.00 91.06 178 LEU A C 1
ATOM 1442 O O . LEU A 1 178 ? -14.185 -4.700 6.329 1.00 91.06 178 LEU A O 1
ATOM 1446 N N . LEU A 1 179 ? -14.269 -4.068 8.483 1.00 90.31 179 LEU A N 1
ATOM 1447 C CA . LEU A 1 179 ? -13.332 -5.089 8.966 1.00 90.31 179 LEU A CA 1
ATOM 1448 C C . LEU A 1 179 ? -13.936 -6.502 8.976 1.00 90.31 179 LEU A C 1
ATOM 1450 O O . LEU A 1 179 ? -13.199 -7.472 9.099 1.00 90.31 179 LEU A O 1
ATOM 1454 N N . ASP A 1 180 ? -15.248 -6.645 8.790 1.00 88.31 180 ASP A N 1
ATOM 1455 C CA . ASP A 1 180 ? -15.883 -7.954 8.575 1.00 88.31 180 ASP A CA 1
ATOM 1456 C C . ASP A 1 180 ? -15.787 -8.418 7.107 1.00 88.31 180 ASP A C 1
ATOM 1458 O O . ASP A 1 180 ? -16.100 -9.564 6.775 1.00 88.31 180 ASP A O 1
ATOM 1462 N N . ARG A 1 181 ? -15.365 -7.533 6.192 1.00 89.38 181 ARG A N 1
ATOM 1463 C CA . ARG A 1 181 ? -15.161 -7.847 4.772 1.00 89.38 181 ARG A CA 1
ATOM 1464 C C . ARG A 1 181 ? -13.723 -8.301 4.539 1.00 89.38 181 ARG A C 1
ATOM 1466 O O . ARG A 1 181 ? -12.797 -7.844 5.197 1.00 89.38 181 ARG A O 1
ATOM 1473 N N . GLN A 1 182 ? -13.506 -9.136 3.521 1.00 89.56 182 GLN A N 1
ATOM 1474 C CA . GLN A 1 182 ? -12.147 -9.419 3.062 1.00 89.56 182 GLN A CA 1
ATOM 1475 C C . GLN A 1 182 ? -11.570 -8.184 2.363 1.00 89.56 182 GLN A C 1
ATOM 1477 O O . GLN A 1 182 ? -11.839 -7.942 1.183 1.00 89.56 182 GLN A O 1
ATOM 1482 N N . LEU A 1 183 ? -10.760 -7.422 3.094 1.00 92.06 183 LEU A N 1
ATOM 1483 C CA . LEU A 1 183 ? -10.055 -6.274 2.544 1.00 92.06 183 LEU A CA 1
ATOM 1484 C C . LEU A 1 183 ? -8.921 -6.729 1.620 1.00 92.06 183 LEU A C 1
ATOM 1486 O O . LEU A 1 183 ? -8.252 -7.742 1.864 1.00 92.06 183 LEU A O 1
ATOM 1490 N N . VAL A 1 184 ? -8.706 -5.960 0.559 1.00 89.44 184 VAL A N 1
ATOM 1491 C CA . VAL A 1 184 ? -7.607 -6.125 -0.390 1.00 89.44 184 VAL A CA 1
ATOM 1492 C C . VAL A 1 184 ? -7.007 -4.765 -0.726 1.00 89.44 184 VAL A C 1
ATOM 1494 O O . VAL A 1 184 ? -7.727 -3.769 -0.828 1.00 89.44 184 VAL A O 1
ATOM 1497 N N . VAL A 1 185 ? -5.692 -4.731 -0.919 1.00 88.00 185 VAL A N 1
ATOM 1498 C CA . VAL A 1 185 ? -4.975 -3.573 -1.459 1.00 88.00 185 VAL A CA 1
ATOM 1499 C C . VAL A 1 185 ? -4.583 -3.857 -2.901 1.00 88.00 185 VAL A C 1
ATOM 1501 O O . VAL A 1 185 ? -4.107 -4.946 -3.200 1.00 88.00 185 VAL A O 1
ATOM 1504 N N . ALA A 1 186 ? -4.785 -2.895 -3.792 1.00 80.88 186 ALA A N 1
ATOM 1505 C CA . ALA A 1 186 ? -4.472 -3.027 -5.208 1.00 80.88 186 ALA A CA 1
ATOM 1506 C C . ALA A 1 186 ? -3.739 -1.793 -5.727 1.00 80.88 186 ALA A C 1
ATOM 1508 O O . ALA A 1 186 ? -4.091 -0.665 -5.378 1.00 80.88 186 ALA A O 1
ATOM 1509 N N . GLY A 1 187 ? -2.745 -2.006 -6.586 1.00 72.31 187 GLY A N 1
ATOM 1510 C CA . GLY A 1 187 ? -2.166 -0.929 -7.384 1.00 72.31 187 GLY A CA 1
ATOM 1511 C C . GLY A 1 187 ? -3.141 -0.488 -8.477 1.00 72.31 187 GLY A C 1
ATOM 1512 O O . GLY A 1 187 ? -3.821 -1.321 -9.075 1.00 72.31 187 GLY A O 1
ATOM 1513 N N . MET A 1 188 ? -3.219 0.815 -8.746 1.00 63.00 188 MET A N 1
ATOM 1514 C CA . MET A 1 188 ? -3.885 1.316 -9.950 1.00 63.00 188 MET A CA 1
ATOM 1515 C C . MET A 1 188 ? -3.016 0.968 -11.161 1.00 63.00 188 MET A C 1
ATOM 1517 O O . MET A 1 188 ? -1.874 1.416 -11.231 1.00 63.00 188 MET A O 1
ATOM 1521 N N . ILE A 1 189 ? -3.554 0.178 -12.090 1.00 54.56 189 ILE A N 1
ATOM 1522 C CA . ILE A 1 189 ? -2.911 -0.077 -13.382 1.00 54.56 189 ILE A CA 1
ATOM 1523 C C . ILE A 1 189 ? -3.182 1.120 -14.290 1.00 54.56 189 ILE A C 1
ATOM 1525 O O . ILE A 1 189 ? -4.328 1.567 -14.410 1.00 54.56 189 ILE A O 1
ATOM 1529 N N . SER A 1 190 ? -2.133 1.657 -14.906 1.00 54.00 190 SER A N 1
ATOM 1530 C CA . SER A 1 190 ? -2.270 2.685 -15.935 1.00 54.00 190 SER A CA 1
ATOM 1531 C C . SER A 1 190 ? -2.524 2.039 -17.298 1.00 54.00 190 SER A C 1
ATOM 1533 O O . SER A 1 190 ? -2.114 0.909 -17.553 1.00 54.00 190 SER A O 1
ATOM 1535 N N . GLU A 1 191 ? -3.166 2.763 -18.216 1.00 50.44 191 GLU A N 1
ATOM 1536 C CA . GLU A 1 191 ? -3.381 2.297 -19.598 1.00 50.44 191 GLU A CA 1
ATOM 1537 C C . GLU A 1 191 ? -2.075 2.008 -20.372 1.00 50.44 191 GLU A C 1
ATOM 1539 O O . GLU A 1 191 ? -2.122 1.412 -21.450 1.00 50.44 191 GLU A O 1
ATOM 1544 N N . TYR A 1 192 ? -0.927 2.421 -19.826 1.00 51.25 192 TYR A N 1
ATOM 1545 C CA . TYR A 1 192 ? 0.399 2.274 -20.420 1.00 51.25 192 TYR A CA 1
ATOM 1546 C C . TYR A 1 192 ? 1.137 1.009 -19.953 1.00 51.25 192 TYR A C 1
ATOM 1548 O O . TYR A 1 192 ? 2.035 0.555 -20.659 1.00 51.25 192 TYR A O 1
ATOM 1556 N N . ASP A 1 193 ? 0.713 0.381 -18.849 1.00 54.16 193 ASP A N 1
ATOM 1557 C CA . ASP A 1 193 ? 1.425 -0.753 -18.252 1.00 54.16 193 ASP A CA 1
ATOM 1558 C C . ASP A 1 193 ? 1.421 -1.963 -19.209 1.00 54.16 193 ASP A C 1
ATOM 1560 O O . ASP A 1 193 ? 0.375 -2.495 -19.614 1.00 54.16 193 ASP A O 1
ATOM 1564 N N . LYS A 1 194 ? 2.612 -2.424 -19.609 1.00 48.16 194 LYS A N 1
ATOM 1565 C CA . LYS A 1 194 ? 2.749 -3.425 -20.668 1.00 48.16 194 LYS A CA 1
ATOM 1566 C C . LYS A 1 194 ? 2.517 -4.829 -20.126 1.00 48.16 194 LYS A C 1
ATOM 1568 O O . LYS A 1 194 ? 3.262 -5.336 -19.300 1.00 48.16 194 LYS A O 1
ATOM 1573 N N . GLY A 1 195 ? 1.521 -5.518 -20.684 1.00 49.44 195 GLY A N 1
ATOM 1574 C CA . GLY A 1 195 ? 1.335 -6.951 -20.446 1.00 49.44 195 GLY A CA 1
ATOM 1575 C C . GLY A 1 195 ? 1.046 -7.319 -18.990 1.00 49.44 195 GLY A C 1
ATOM 1576 O O . GLY A 1 195 ? 1.233 -8.486 -18.648 1.00 49.44 195 GLY A O 1
ATOM 1577 N N . ALA A 1 196 ? 0.585 -6.366 -18.168 1.00 45.47 196 ALA A N 1
ATOM 1578 C CA . ALA A 1 196 ? 0.234 -6.596 -16.773 1.00 45.47 196 ALA A CA 1
ATOM 1579 C C . ALA A 1 196 ? -0.724 -7.796 -16.697 1.00 45.47 196 ALA A C 1
ATOM 1581 O O . ALA A 1 196 ? -1.857 -7.703 -17.180 1.00 45.47 196 ALA A O 1
ATOM 1582 N N . PRO A 1 197 ? -0.288 -8.961 -16.178 1.00 43.66 197 PRO A N 1
ATOM 1583 C CA . PRO A 1 197 ? -1.052 -10.176 -16.399 1.00 43.66 197 PRO A CA 1
ATOM 1584 C C . PRO A 1 197 ? -2.393 -10.104 -15.689 1.00 43.66 197 PRO A C 1
ATOM 1586 O O . PRO A 1 197 ? -3.361 -10.659 -16.202 1.00 43.66 197 PRO A O 1
ATOM 1589 N N . LYS A 1 198 ? -2.428 -9.474 -14.508 1.00 55.56 198 LYS A N 1
ATOM 1590 C CA . LYS A 1 198 ? -3.560 -9.397 -13.589 1.00 55.56 198 LYS A CA 1
ATOM 1591 C C . LYS A 1 198 ? -3.263 -8.329 -12.537 1.00 55.56 198 LYS A C 1
ATOM 1593 O O . LYS A 1 198 ? -2.179 -8.379 -11.968 1.00 55.56 198 LYS A O 1
ATOM 1598 N N . VAL A 1 199 ? -4.193 -7.424 -12.225 1.00 59.72 199 VAL A N 1
ATOM 1599 C CA . VAL A 1 199 ? -4.019 -6.478 -11.099 1.00 59.72 199 VAL A CA 1
ATOM 1600 C C . VAL A 1 199 ? -3.716 -7.281 -9.823 1.00 59.72 199 VAL A C 1
ATOM 1602 O O . VAL A 1 199 ? -4.499 -8.193 -9.510 1.00 59.72 199 VAL A O 1
ATOM 1605 N N . PRO A 1 200 ? -2.609 -7.006 -9.102 1.00 73.06 200 PRO A N 1
ATOM 1606 C CA . PRO A 1 200 ? -2.329 -7.672 -7.841 1.00 73.06 200 PRO A CA 1
ATOM 1607 C C . PRO A 1 200 ? -3.298 -7.146 -6.780 1.00 73.06 200 PRO A C 1
ATOM 1609 O O . PRO A 1 200 ? -3.366 -5.947 -6.518 1.00 73.06 200 PRO A O 1
ATOM 1612 N N . TYR A 1 201 ? -4.058 -8.051 -6.172 1.00 81.06 201 TYR A N 1
ATOM 1613 C CA . TYR A 1 201 ? -4.886 -7.764 -5.005 1.00 81.06 201 TYR A CA 1
ATOM 1614 C C . TYR A 1 201 ? -4.233 -8.398 -3.780 1.00 81.06 201 TYR A C 1
ATOM 1616 O O . TYR A 1 201 ? -4.408 -9.589 -3.533 1.00 81.06 201 TYR A O 1
ATOM 1624 N N . PHE A 1 202 ? -3.484 -7.615 -3.011 1.00 86.50 202 PHE A N 1
ATOM 1625 C CA . PHE A 1 202 ? -2.852 -8.046 -1.767 1.00 86.50 202 PHE A CA 1
ATOM 1626 C C . PHE A 1 202 ? -3.915 -8.245 -0.693 1.00 86.50 202 PHE A C 1
ATOM 1628 O O . PHE A 1 202 ? -4.545 -7.287 -0.232 1.00 86.50 202 PHE A O 1
ATOM 1635 N N . LYS A 1 203 ? -4.149 -9.499 -0.317 1.00 89.25 203 LYS A N 1
ATOM 1636 C CA . LYS A 1 203 ? -5.187 -9.866 0.640 1.00 89.25 203 LYS A CA 1
ATOM 1637 C C . LYS A 1 203 ? -4.774 -9.480 2.054 1.00 89.25 203 LYS A C 1
ATOM 1639 O O . LYS A 1 203 ? -3.891 -10.106 2.632 1.00 89.25 203 LYS A O 1
ATOM 1644 N N . VAL A 1 204 ? -5.461 -8.496 2.634 1.00 90.69 204 VAL A N 1
ATOM 1645 C CA . VAL A 1 204 ? -5.176 -8.051 4.000 1.00 90.69 204 VAL A CA 1
ATOM 1646 C C . VAL A 1 204 ? -5.438 -9.200 4.968 1.00 90.69 204 VAL A C 1
ATOM 1648 O O . VAL A 1 204 ? -6.500 -9.832 4.966 1.00 90.69 204 VAL A O 1
ATOM 1651 N N . LYS A 1 205 ? -4.449 -9.455 5.819 1.00 87.75 205 LYS A N 1
ATOM 1652 C CA . LYS A 1 205 ? -4.543 -10.368 6.943 1.00 87.75 205 LYS A CA 1
ATOM 1653 C C . LYS A 1 205 ? -5.450 -9.738 7.985 1.00 87.75 205 LYS A C 1
ATOM 1655 O O . LYS A 1 205 ? -5.061 -8.835 8.726 1.00 87.75 205 LYS A O 1
ATOM 1660 N N . MET A 1 206 ? -6.672 -10.241 8.030 1.00 78.88 206 MET A N 1
ATOM 1661 C CA . MET A 1 206 ? -7.577 -9.961 9.132 1.00 78.88 206 MET A CA 1
ATOM 1662 C C . MET A 1 206 ? -6.964 -10.585 10.388 1.00 78.88 206 MET A C 1
ATOM 1664 O O . MET A 1 206 ? -6.355 -11.656 10.312 1.00 78.88 206 MET A O 1
ATOM 1668 N N . SER A 1 207 ? -7.056 -9.904 11.528 1.00 66.38 207 SER A N 1
ATOM 1669 C CA . SER A 1 207 ? -6.619 -10.470 12.804 1.00 66.38 207 SER A CA 1
ATOM 1670 C C . SER A 1 207 ? -7.272 -11.840 12.988 1.00 66.38 207 SER A C 1
ATOM 1672 O O . SER A 1 207 ? -8.496 -11.939 13.031 1.00 66.38 207 SER A O 1
ATOM 1674 N N . ALA A 1 208 ? -6.447 -12.885 13.027 1.00 42.28 208 ALA A N 1
ATOM 1675 C CA . ALA A 1 208 ? -6.883 -14.212 13.420 1.00 42.28 208 ALA A CA 1
ATOM 1676 C C . ALA A 1 208 ? -7.256 -14.179 14.907 1.00 42.28 208 ALA A C 1
ATOM 1678 O O . ALA A 1 208 ? -6.614 -13.465 15.683 1.00 42.28 208 ALA A O 1
ATOM 1679 N N . GLU A 1 209 ? -8.286 -14.942 15.270 1.00 34.88 209 GLU A N 1
ATOM 1680 C CA . GLU A 1 209 ? -8.470 -15.437 16.639 1.00 34.88 209 GLU A CA 1
ATOM 1681 C C . GLU A 1 209 ? -7.160 -15.982 17.233 1.00 34.88 209 GLU A C 1
ATOM 1683 O O . GLU A 1 209 ? -6.372 -16.612 16.482 1.00 34.88 209 GLU A O 1
#